Protein AF-A0AAE0T7R9-F1 (afdb_monomer_lite)

Structure (mmCIF, N/CA/C/O backbone):
data_AF-A0AAE0T7R9-F1
#
_entry.id   AF-A0AAE0T7R9-F1
#
loop_
_atom_site.group_PDB
_atom_site.id
_atom_site.type_symbol
_atom_site.label_atom_id
_atom_site.label_alt_id
_atom_site.label_comp_id
_atom_site.label_asym_id
_atom_site.label_entity_id
_atom_site.label_seq_id
_atom_site.pdbx_PDB_ins_code
_atom_site.Cartn_x
_atom_site.Cartn_y
_atom_site.Cartn_z
_atom_site.occupancy
_atom_site.B_iso_or_equiv
_atom_site.auth_seq_id
_atom_site.auth_comp_id
_atom_site.auth_asym_id
_atom_site.auth_atom_id
_atom_site.pdbx_PDB_model_num
ATOM 1 N N . MET A 1 1 ? 38.571 -6.132 -134.401 1.00 56.72 1 MET A N 1
ATOM 2 C CA . MET A 1 1 ? 39.685 -5.401 -133.771 1.00 56.72 1 MET A CA 1
ATOM 3 C C . MET A 1 1 ? 40.936 -5.647 -134.582 1.00 56.72 1 MET A C 1
ATOM 5 O O . MET A 1 1 ? 41.266 -6.803 -134.823 1.00 56.72 1 MET A O 1
ATOM 9 N N . SER A 1 2 ? 41.584 -4.583 -135.037 1.00 72.50 2 SER A N 1
ATOM 10 C CA . SER A 1 2 ? 42.928 -4.639 -135.615 1.00 72.50 2 SER A CA 1
ATOM 11 C C . SER A 1 2 ? 43.981 -4.812 -134.509 1.00 72.50 2 SER A C 1
ATOM 13 O O . SER A 1 2 ? 43.741 -4.445 -133.359 1.00 72.50 2 SER A O 1
ATOM 15 N N . ASP A 1 3 ? 45.167 -5.332 -134.845 1.00 78.06 3 ASP A N 1
ATOM 16 C CA . ASP A 1 3 ? 46.287 -5.489 -133.892 1.00 78.06 3 ASP A CA 1
ATOM 17 C C . ASP A 1 3 ? 46.671 -4.154 -133.214 1.00 78.06 3 ASP A C 1
ATOM 19 O O . ASP A 1 3 ? 47.126 -4.118 -132.073 1.00 78.06 3 ASP A O 1
ATOM 23 N N . LYS A 1 4 ? 46.413 -3.029 -133.895 1.00 79.44 4 LYS A N 1
ATOM 24 C CA . LYS A 1 4 ? 46.629 -1.672 -133.381 1.00 79.44 4 LYS A CA 1
ATOM 25 C C . LYS A 1 4 ? 45.628 -1.291 -132.281 1.00 79.44 4 LYS A C 1
ATOM 27 O O . LYS A 1 4 ? 46.045 -0.814 -131.230 1.00 79.44 4 LYS A O 1
ATOM 32 N N . GLU A 1 5 ? 44.338 -1.555 -132.493 1.00 78.56 5 GLU A N 1
ATOM 33 C CA . GLU A 1 5 ? 43.281 -1.294 -131.499 1.00 78.56 5 GLU A CA 1
ATOM 34 C C . GLU A 1 5 ? 43.476 -2.146 -130.237 1.00 78.56 5 GLU A C 1
ATOM 36 O O . GLU A 1 5 ? 43.246 -1.679 -129.122 1.00 78.56 5 GLU A O 1
ATOM 41 N N . LEU A 1 6 ? 43.964 -3.383 -130.397 1.00 78.38 6 LEU A N 1
ATOM 42 C CA . LEU A 1 6 ? 44.257 -4.273 -129.275 1.00 78.38 6 LEU A CA 1
ATOM 43 C C . LEU A 1 6 ? 45.404 -3.727 -128.403 1.00 78.38 6 LEU A C 1
ATOM 45 O O . LEU A 1 6 ? 45.314 -3.753 -127.177 1.00 78.38 6 LEU A O 1
ATOM 49 N N . ARG A 1 7 ? 46.466 -3.187 -129.021 1.00 79.75 7 ARG A N 1
ATOM 50 C CA . ARG A 1 7 ? 47.600 -2.569 -128.306 1.00 79.75 7 ARG A CA 1
ATOM 51 C C . ARG A 1 7 ? 47.200 -1.299 -127.561 1.00 79.75 7 ARG A C 1
ATOM 53 O O . ARG A 1 7 ? 47.632 -1.111 -126.427 1.00 79.75 7 ARG A O 1
ATOM 60 N N . GLU A 1 8 ? 46.374 -0.450 -128.169 1.00 81.88 8 GLU A N 1
ATOM 61 C CA . GLU A 1 8 ? 45.854 0.765 -127.526 1.00 81.88 8 GLU A CA 1
ATOM 62 C C . GLU A 1 8 ? 44.939 0.422 -126.338 1.00 81.88 8 GLU A C 1
ATOM 64 O O . GLU A 1 8 ? 45.065 1.017 -125.266 1.00 81.88 8 GLU A O 1
ATOM 69 N N . TYR A 1 9 ? 44.095 -0.608 -126.470 1.00 82.25 9 TYR A N 1
ATOM 70 C CA . TYR A 1 9 ? 43.252 -1.091 -125.375 1.00 82.25 9 TYR A CA 1
ATOM 71 C C . TYR A 1 9 ? 44.077 -1.676 -124.217 1.00 82.25 9 TYR A C 1
ATOM 73 O O . TYR A 1 9 ? 43.867 -1.301 -123.063 1.00 82.25 9 TYR A O 1
ATOM 81 N N . VAL A 1 10 ? 45.080 -2.513 -124.507 1.00 82.19 10 VAL A N 1
ATOM 82 C CA . VAL A 1 10 ? 46.007 -3.054 -123.493 1.00 82.19 10 VAL A CA 1
ATOM 83 C C . VAL A 1 10 ? 46.790 -1.937 -122.793 1.00 82.19 10 VAL A C 1
ATOM 85 O O . VAL A 1 10 ? 46.953 -1.981 -121.573 1.00 82.19 10 VAL A O 1
ATOM 88 N N . ALA A 1 11 ? 47.224 -0.907 -123.526 1.00 82.31 11 ALA A N 1
ATOM 89 C CA . ALA A 1 11 ? 47.884 0.260 -122.943 1.00 82.31 11 ALA A CA 1
ATOM 90 C C . ALA A 1 11 ? 46.945 1.048 -122.013 1.00 82.31 11 ALA A C 1
ATOM 92 O O . ALA A 1 11 ? 47.354 1.429 -120.916 1.00 82.31 11 ALA A O 1
ATOM 93 N N . SER A 1 12 ? 45.677 1.233 -122.399 1.00 85.25 12 SER A N 1
ATOM 94 C CA . SER A 1 12 ? 44.671 1.894 -121.554 1.00 85.25 12 SER A CA 1
ATOM 95 C C . SER A 1 12 ? 44.392 1.113 -120.264 1.00 85.25 12 SER A C 1
ATOM 97 O O . SER A 1 12 ? 44.369 1.697 -119.181 1.00 85.25 12 SER A O 1
ATOM 99 N N . ILE A 1 13 ? 44.295 -0.220 -120.349 1.00 85.88 13 ILE A N 1
ATOM 100 C CA . ILE A 1 13 ? 44.145 -1.096 -119.183 1.00 85.88 13 ILE A CA 1
ATOM 101 C C . ILE A 1 13 ? 45.368 -0.976 -118.276 1.00 85.88 13 ILE A C 1
ATOM 103 O O . ILE A 1 13 ? 45.208 -0.851 -117.067 1.00 85.88 13 ILE A O 1
ATOM 107 N N . ALA A 1 14 ? 46.584 -0.971 -118.826 1.00 85.00 14 ALA A N 1
ATOM 108 C CA . ALA A 1 14 ? 47.802 -0.837 -118.031 1.00 85.00 14 ALA A CA 1
ATOM 109 C C . ALA A 1 14 ? 47.855 0.494 -117.255 1.00 85.00 14 ALA A C 1
ATOM 111 O O . ALA A 1 14 ? 48.278 0.511 -116.097 1.00 85.00 14 ALA A O 1
ATOM 112 N N . VAL A 1 15 ? 47.388 1.594 -117.860 1.00 86.88 15 VAL A N 1
ATOM 113 C CA . VAL A 1 15 ? 47.263 2.899 -117.188 1.00 86.88 15 VAL A CA 1
ATOM 114 C C . VAL A 1 15 ? 46.242 2.828 -116.051 1.00 86.88 15 VAL A C 1
ATOM 116 O O . VAL A 1 15 ? 46.581 3.162 -114.917 1.00 86.88 15 VAL A O 1
ATOM 119 N N . VAL A 1 16 ? 45.044 2.297 -116.310 1.00 86.69 16 VAL A N 1
ATOM 120 C CA . VAL A 1 16 ? 43.986 2.149 -115.294 1.00 86.69 16 VAL A CA 1
ATOM 121 C C . VAL A 1 16 ? 44.422 1.223 -114.152 1.00 86.69 16 VAL A C 1
ATOM 123 O O . VAL A 1 16 ? 44.176 1.513 -112.982 1.00 86.69 16 VAL A O 1
ATOM 126 N N . VAL A 1 17 ? 45.123 0.125 -114.445 1.00 86.81 17 VAL A N 1
ATOM 127 C CA . VAL A 1 17 ? 45.677 -0.795 -113.434 1.00 86.81 17 VAL A CA 1
ATOM 128 C C . VAL A 1 17 ? 46.721 -0.089 -112.563 1.00 86.81 17 VAL A C 1
ATOM 130 O O . VAL A 1 17 ? 46.762 -0.290 -111.350 1.00 86.81 17 VAL A O 1
ATOM 133 N N . LYS A 1 18 ? 47.549 0.781 -113.150 1.00 90.12 18 LYS A N 1
ATOM 134 C CA . LYS A 1 18 ? 48.539 1.564 -112.400 1.00 90.12 18 LYS A CA 1
ATOM 135 C C . LYS A 1 18 ? 47.880 2.624 -111.512 1.00 90.12 18 LYS A C 1
ATOM 137 O O . LYS A 1 18 ? 48.275 2.772 -110.358 1.00 90.12 18 LYS A O 1
ATOM 142 N N . GLU A 1 19 ? 46.879 3.335 -112.022 1.00 89.56 19 GLU A N 1
ATOM 143 C CA . GLU A 1 19 ? 46.119 4.333 -111.256 1.00 89.56 19 GLU A CA 1
ATOM 144 C C . GLU A 1 19 ? 45.333 3.691 -110.110 1.00 89.56 19 GLU A C 1
ATOM 146 O O . GLU A 1 19 ? 45.393 4.162 -108.974 1.00 89.56 19 GLU A O 1
ATOM 151 N N . THR A 1 20 ? 44.669 2.563 -110.365 1.00 85.81 20 THR A N 1
ATOM 152 C CA . THR A 1 20 ? 43.960 1.805 -109.323 1.00 85.81 20 THR A CA 1
ATOM 153 C C . THR A 1 20 ? 44.913 1.260 -108.259 1.00 85.81 20 THR A C 1
ATOM 155 O O . THR A 1 20 ? 44.585 1.329 -107.077 1.00 85.81 20 THR A O 1
ATOM 158 N N . ALA A 1 21 ? 46.113 0.794 -108.628 1.00 87.25 21 ALA A N 1
ATOM 159 C CA . ALA A 1 21 ? 47.133 0.376 -107.663 1.00 87.25 21 ALA A CA 1
ATOM 160 C C . ALA A 1 21 ? 47.626 1.537 -106.777 1.00 87.25 21 ALA A C 1
ATOM 162 O O . ALA A 1 21 ? 47.805 1.355 -105.570 1.00 87.25 21 ALA A O 1
ATOM 163 N N . LEU A 1 22 ? 47.808 2.734 -107.349 1.00 88.81 22 LEU A N 1
ATOM 164 C CA . LEU A 1 22 ? 48.175 3.940 -106.597 1.00 88.81 22 LEU A CA 1
ATOM 165 C C . LEU A 1 22 ? 47.067 4.358 -105.619 1.00 88.81 22 LEU A C 1
ATOM 167 O O . LEU A 1 22 ? 47.350 4.580 -104.441 1.00 88.81 22 LEU A O 1
ATOM 171 N N . LEU A 1 23 ? 45.809 4.375 -106.072 1.00 87.44 23 LEU A N 1
ATOM 172 C CA . LEU A 1 23 ? 44.644 4.656 -105.224 1.00 87.44 23 LEU A CA 1
ATOM 173 C C . LEU A 1 23 ? 44.500 3.634 -104.088 1.00 87.44 23 LEU A C 1
ATOM 175 O O . LEU A 1 23 ? 44.199 4.003 -102.951 1.00 87.44 23 LEU A O 1
ATOM 179 N N . LEU A 1 24 ? 44.758 2.351 -104.365 1.00 88.38 24 LEU A N 1
ATOM 180 C CA . LEU A 1 24 ? 44.743 1.298 -103.350 1.00 88.38 24 LEU A CA 1
ATOM 181 C C . LEU A 1 24 ? 45.817 1.549 -102.282 1.00 88.38 24 LEU A C 1
ATOM 183 O O . LEU A 1 24 ? 45.544 1.448 -101.086 1.00 88.38 24 LEU A O 1
ATOM 187 N N . GLN A 1 25 ? 47.025 1.932 -102.702 1.00 89.00 25 GLN A N 1
ATOM 188 C CA . GLN A 1 25 ? 48.135 2.230 -101.798 1.00 89.00 25 GLN A CA 1
ATOM 189 C C . GLN A 1 25 ? 47.859 3.464 -100.924 1.00 89.00 25 GLN A C 1
ATOM 191 O O . GLN A 1 25 ? 48.240 3.497 -99.750 1.00 89.00 25 GLN A O 1
ATOM 196 N N . GLU A 1 26 ? 47.213 4.486 -101.480 1.00 88.81 26 GLU A N 1
ATOM 197 C CA . GLU A 1 26 ? 46.828 5.700 -100.758 1.00 88.81 26 GLU A CA 1
ATOM 198 C C . GLU A 1 26 ? 45.711 5.422 -99.740 1.00 88.81 26 GLU A C 1
ATOM 200 O O . GLU A 1 26 ? 45.871 5.722 -98.554 1.00 88.81 26 GLU A O 1
ATOM 205 N N . SER A 1 27 ? 44.670 4.693 -100.151 1.00 88.31 27 SER A N 1
ATOM 206 C CA . SER A 1 27 ? 43.615 4.173 -99.268 1.00 88.31 27 SER A CA 1
ATOM 207 C C . SER A 1 27 ? 44.181 3.332 -98.114 1.00 88.31 27 SER A C 1
ATOM 209 O O . SER A 1 27 ? 43.789 3.492 -96.955 1.00 88.31 27 SER A O 1
ATOM 211 N N . GLU A 1 28 ? 45.170 2.472 -98.374 1.00 89.94 28 GLU A N 1
ATOM 212 C CA . GLU A 1 28 ? 45.831 1.701 -97.318 1.00 89.94 28 GLU A CA 1
ATOM 213 C C . GLU A 1 28 ? 46.602 2.576 -96.324 1.00 89.94 28 GLU A C 1
ATOM 215 O O . GLU A 1 28 ? 46.605 2.285 -95.119 1.00 89.94 28 GLU A O 1
ATOM 220 N N . LYS A 1 29 ? 47.271 3.633 -96.803 1.00 89.81 29 LYS A N 1
ATOM 221 C CA . LYS A 1 29 ? 47.970 4.597 -95.942 1.00 89.81 29 LYS A CA 1
ATOM 222 C C . LYS A 1 29 ? 46.979 5.336 -95.052 1.00 89.81 29 LYS A C 1
ATOM 224 O O . LYS A 1 29 ? 47.237 5.456 -93.852 1.00 89.81 29 LYS A O 1
ATOM 229 N N . ASP A 1 30 ? 45.847 5.766 -95.592 1.00 89.56 30 ASP A N 1
ATOM 230 C CA . ASP A 1 30 ? 44.831 6.479 -94.822 1.00 89.56 30 ASP A CA 1
ATOM 231 C C . ASP A 1 30 ? 44.123 5.564 -93.825 1.00 89.56 30 ASP A C 1
ATOM 233 O O . ASP A 1 30 ? 44.035 5.906 -92.644 1.00 89.56 30 ASP A O 1
ATOM 237 N N . ARG A 1 31 ? 43.803 4.325 -94.213 1.00 88.56 31 ARG A N 1
ATOM 238 C CA . ARG A 1 31 ? 43.287 3.309 -93.284 1.00 88.56 31 ARG A CA 1
ATOM 239 C C . ARG A 1 31 ? 44.278 3.001 -92.157 1.00 88.56 31 ARG A C 1
ATOM 241 O O . ARG A 1 31 ? 43.876 2.766 -91.017 1.00 88.56 31 ARG A O 1
ATOM 248 N N . LYS A 1 32 ? 45.590 3.003 -92.434 1.00 88.38 32 LYS A N 1
ATOM 249 C CA . LYS A 1 32 ? 46.635 2.855 -91.400 1.00 88.38 32 LYS A CA 1
ATOM 250 C C . LYS A 1 32 ? 46.686 4.065 -90.461 1.00 88.38 32 LYS A C 1
ATOM 252 O O . LYS A 1 32 ? 46.830 3.865 -89.254 1.00 88.38 32 LYS A O 1
ATOM 257 N N . LYS A 1 33 ? 46.567 5.295 -90.973 1.00 89.19 33 LYS A N 1
ATOM 258 C CA . LYS A 1 33 ? 46.503 6.513 -90.142 1.00 89.19 33 LYS A CA 1
ATOM 259 C C . LYS A 1 33 ? 45.256 6.517 -89.257 1.00 89.19 33 LYS A C 1
ATOM 261 O O . LYS A 1 33 ? 45.367 6.779 -88.062 1.00 89.19 33 LYS A O 1
ATOM 266 N N . GLU A 1 34 ? 44.102 6.162 -89.811 1.00 90.00 34 GLU A N 1
ATOM 267 C CA . GLU A 1 34 ? 42.832 6.096 -89.088 1.00 90.00 34 GLU A CA 1
ATOM 268 C C . GLU A 1 34 ? 42.863 5.035 -87.981 1.00 90.00 34 GLU A C 1
ATOM 270 O O . GLU A 1 34 ? 42.501 5.317 -86.840 1.00 90.00 34 GLU A O 1
ATOM 275 N N . ARG A 1 35 ? 43.417 3.844 -88.257 1.00 89.06 35 ARG A N 1
ATOM 276 C CA . ARG A 1 35 ? 43.646 2.814 -87.227 1.00 89.06 35 ARG A CA 1
ATOM 277 C C . ARG A 1 35 ? 44.515 3.324 -86.079 1.00 89.06 35 ARG A C 1
ATOM 279 O O . ARG A 1 35 ? 44.157 3.115 -84.924 1.00 89.06 35 ARG A O 1
ATOM 286 N N . LYS A 1 36 ? 45.619 4.018 -86.382 1.00 90.75 36 LYS A N 1
ATOM 287 C CA . LYS A 1 36 ? 46.498 4.606 -85.356 1.00 90.75 36 LYS A CA 1
ATOM 288 C C . LYS A 1 36 ? 45.780 5.677 -84.531 1.00 90.75 36 LYS A C 1
ATOM 290 O O . LYS A 1 36 ? 45.949 5.711 -83.315 1.00 90.75 36 LYS A O 1
ATOM 295 N N . LYS A 1 37 ? 44.966 6.522 -85.171 1.00 90.19 37 LYS A N 1
ATOM 296 C CA . LYS A 1 37 ? 44.155 7.543 -84.494 1.00 90.19 37 LYS A CA 1
ATOM 297 C C . LYS A 1 37 ? 43.135 6.901 -83.548 1.00 90.19 37 LYS A C 1
ATOM 299 O O . LYS A 1 37 ? 43.098 7.256 -82.374 1.00 90.19 37 LYS A O 1
ATOM 304 N N . ASN A 1 38 ? 42.397 5.900 -84.025 1.00 90.06 38 ASN A N 1
ATOM 305 C CA . ASN A 1 38 ? 41.400 5.178 -83.232 1.00 90.06 38 ASN A CA 1
ATOM 306 C C . ASN A 1 38 ? 42.039 4.407 -82.065 1.00 90.06 38 ASN A C 1
ATOM 308 O O . ASN A 1 38 ? 41.475 4.343 -80.975 1.00 90.06 38 ASN A O 1
ATOM 312 N N . GLU A 1 39 ? 43.226 3.829 -82.261 1.00 90.38 39 GLU A N 1
ATOM 313 C CA . GLU A 1 39 ? 43.968 3.160 -81.189 1.00 90.38 39 GLU A CA 1
ATOM 314 C C . GLU A 1 39 ? 44.455 4.155 -80.124 1.00 90.38 39 GLU A C 1
ATOM 316 O O . GLU A 1 39 ? 44.328 3.890 -78.928 1.00 90.38 39 GLU A O 1
ATOM 321 N N . ALA A 1 40 ? 44.965 5.319 -80.540 1.00 89.31 40 ALA A N 1
ATOM 322 C CA . ALA A 1 40 ? 45.368 6.381 -79.622 1.00 89.31 40 ALA A CA 1
ATOM 323 C C . ALA A 1 40 ? 44.175 6.917 -78.812 1.00 89.31 40 ALA A C 1
ATOM 325 O O . ALA A 1 40 ? 44.285 7.102 -77.599 1.00 89.31 40 ALA A O 1
ATOM 326 N N . GLU A 1 41 ? 43.020 7.103 -79.453 1.00 92.06 41 GLU A N 1
ATOM 327 C CA . GLU A 1 41 ? 41.786 7.535 -78.795 1.00 92.06 41 GLU A CA 1
ATOM 328 C C . GLU A 1 41 ? 41.271 6.491 -77.796 1.00 92.06 41 GLU A C 1
ATOM 330 O O . GLU A 1 41 ? 40.942 6.831 -76.659 1.00 92.06 41 GLU A O 1
ATOM 335 N N . ARG A 1 42 ? 41.303 5.200 -78.152 1.00 90.00 42 ARG A N 1
ATOM 336 C CA . ARG A 1 42 ? 40.976 4.107 -77.220 1.00 90.00 42 ARG A CA 1
ATOM 337 C C . ARG A 1 42 ? 41.887 4.102 -75.996 1.00 90.00 42 ARG A C 1
ATOM 339 O O . ARG A 1 42 ? 41.381 4.018 -74.880 1.00 90.00 42 ARG A O 1
ATOM 346 N N . LYS A 1 43 ? 43.205 4.240 -76.187 1.00 92.19 43 LYS A N 1
ATOM 347 C CA . LYS A 1 43 ? 44.175 4.297 -75.078 1.00 92.19 43 LYS A CA 1
ATOM 348 C C . LYS A 1 43 ? 43.934 5.505 -74.175 1.00 92.19 43 LYS A C 1
ATOM 350 O O . LYS A 1 43 ? 43.996 5.371 -72.954 1.00 92.19 43 LYS A O 1
ATOM 355 N N . LYS A 1 44 ? 43.612 6.665 -74.755 1.00 91.25 44 LYS A N 1
ATOM 356 C CA . LYS A 1 44 ? 43.264 7.875 -74.000 1.00 91.25 44 LYS A CA 1
ATOM 357 C C . LYS A 1 44 ? 41.994 7.668 -73.166 1.00 91.25 44 LYS A C 1
ATOM 359 O O . LYS A 1 44 ? 42.016 7.923 -71.964 1.00 91.25 44 LYS A O 1
ATOM 364 N N . ASN A 1 45 ? 40.938 7.127 -73.771 1.00 91.00 45 ASN A N 1
ATOM 365 C CA . ASN A 1 45 ? 39.668 6.856 -73.093 1.00 91.00 45 ASN A CA 1
ATOM 366 C C . ASN A 1 45 ? 39.819 5.803 -71.982 1.00 91.00 45 ASN A C 1
ATOM 368 O O . ASN A 1 45 ? 39.206 5.917 -70.922 1.00 91.00 45 ASN A O 1
ATOM 372 N N . GLU A 1 46 ? 40.646 4.776 -72.191 1.00 91.56 46 GLU A N 1
ATOM 373 C CA . GLU A 1 46 ? 40.934 3.766 -71.170 1.00 91.56 46 GLU A CA 1
ATOM 374 C C . GLU A 1 46 ? 41.724 4.355 -69.991 1.00 91.56 46 GLU A C 1
ATOM 376 O O . GLU A 1 46 ? 41.401 4.082 -68.833 1.00 91.56 46 GLU A O 1
ATOM 381 N N . ALA A 1 47 ? 42.723 5.200 -70.265 1.00 89.88 47 ALA A N 1
ATOM 382 C CA . ALA A 1 47 ? 43.483 5.895 -69.229 1.00 89.88 47 ALA A CA 1
ATOM 383 C C . ALA A 1 47 ? 42.590 6.834 -68.400 1.00 89.88 47 ALA A C 1
ATOM 385 O O . ALA A 1 47 ? 42.686 6.852 -67.171 1.00 89.88 47 ALA A O 1
ATOM 386 N N . GLU A 1 48 ? 41.681 7.563 -69.050 1.00 92.81 48 GLU A N 1
ATOM 387 C CA . GLU A 1 48 ? 40.714 8.436 -68.381 1.00 92.81 48 GLU A CA 1
ATOM 388 C C . GLU A 1 48 ? 39.733 7.643 -67.508 1.00 92.81 48 GLU A C 1
ATOM 390 O O . GLU A 1 48 ? 39.519 7.990 -66.347 1.00 92.81 48 GLU A O 1
ATOM 395 N N . ARG A 1 49 ? 39.217 6.509 -68.002 1.00 90.75 49 ARG A N 1
ATOM 396 C CA . ARG A 1 49 ? 38.376 5.601 -67.202 1.00 90.75 49 ARG A CA 1
ATOM 397 C C . ARG A 1 49 ? 39.101 5.089 -65.961 1.00 90.75 49 ARG A C 1
ATOM 399 O O . ARG A 1 49 ? 38.531 5.139 -64.874 1.00 90.75 49 ARG A O 1
ATOM 406 N N . LYS A 1 50 ? 40.355 4.645 -66.099 1.00 92.62 50 LYS A N 1
ATOM 407 C CA . LYS A 1 50 ? 41.168 4.171 -64.963 1.00 92.62 50 LYS A CA 1
ATOM 408 C C . LYS A 1 50 ? 41.422 5.280 -63.945 1.00 92.62 50 LYS A C 1
ATOM 410 O O . LYS A 1 50 ? 41.338 5.032 -62.742 1.00 92.62 50 LYS A O 1
ATOM 415 N N . LYS A 1 51 ? 41.685 6.506 -64.409 1.00 91.56 51 LYS A N 1
ATOM 416 C CA . LYS A 1 51 ? 41.850 7.677 -63.540 1.00 91.56 51 LYS A CA 1
ATOM 417 C C . LYS A 1 51 ? 40.564 7.977 -62.764 1.00 91.56 51 LYS A C 1
ATOM 419 O O . LYS A 1 51 ? 40.613 8.079 -61.540 1.00 91.56 51 LYS A O 1
ATOM 424 N N . ASN A 1 52 ? 39.425 8.023 -63.452 1.00 90.75 52 ASN A N 1
ATOM 425 C CA . ASN A 1 52 ? 38.121 8.289 -62.841 1.00 90.75 52 ASN A CA 1
ATOM 426 C C . ASN A 1 52 ? 37.724 7.192 -61.840 1.00 90.75 52 ASN A C 1
ATOM 428 O O . ASN A 1 52 ? 37.191 7.483 -60.769 1.00 90.75 52 ASN A O 1
ATOM 432 N N . GLU A 1 53 ? 38.012 5.924 -62.142 1.00 91.94 53 GLU A N 1
ATOM 433 C CA . GLU A 1 53 ? 37.751 4.814 -61.223 1.00 91.94 53 GLU A CA 1
ATOM 434 C C . GLU A 1 53 ? 38.626 4.896 -59.962 1.00 91.94 53 GLU A C 1
ATOM 436 O O . GLU A 1 53 ? 38.127 4.705 -58.849 1.00 91.94 53 GLU A O 1
ATOM 441 N N . ALA A 1 54 ? 39.914 5.215 -60.115 1.00 90.50 54 ALA A N 1
ATOM 442 C CA . ALA A 1 54 ? 40.829 5.396 -58.991 1.00 90.50 54 ALA A CA 1
ATOM 443 C C . ALA A 1 54 ? 40.411 6.575 -58.099 1.00 90.50 54 ALA A C 1
ATOM 445 O O . ALA A 1 54 ? 40.431 6.462 -56.872 1.00 90.50 54 ALA A O 1
ATOM 446 N N . GLU A 1 55 ? 39.985 7.687 -58.699 1.00 92.69 55 GLU A N 1
ATOM 447 C CA . GLU A 1 55 ? 39.478 8.852 -57.973 1.00 92.69 55 GLU A CA 1
ATOM 448 C C . GLU A 1 55 ? 38.181 8.528 -57.220 1.00 92.69 55 GLU A C 1
ATOM 450 O O . GLU A 1 55 ? 38.060 8.839 -56.033 1.00 92.69 55 GLU A O 1
ATOM 455 N N . ARG A 1 56 ? 37.255 7.792 -57.851 1.00 91.12 56 ARG A N 1
ATOM 456 C CA . ARG A 1 56 ? 36.026 7.323 -57.197 1.00 91.12 56 ARG A CA 1
ATOM 457 C C . ARG A 1 56 ? 36.323 6.414 -56.006 1.00 91.12 56 ARG A C 1
ATOM 459 O O . ARG A 1 56 ? 35.704 6.570 -54.957 1.00 91.12 56 ARG A O 1
ATOM 466 N N . LYS A 1 57 ? 37.280 5.488 -56.133 1.00 91.44 57 LYS A N 1
ATOM 467 C CA . LYS A 1 57 ? 37.696 4.609 -55.025 1.00 91.44 57 LYS A CA 1
ATOM 468 C C . LYS A 1 57 ? 38.266 5.413 -53.855 1.00 91.44 57 LYS A C 1
ATOM 470 O O . LYS A 1 57 ? 37.833 5.201 -52.726 1.00 91.44 57 LYS A O 1
ATOM 475 N N . LYS A 1 58 ? 39.154 6.377 -54.125 1.00 91.00 58 LYS A N 1
ATOM 476 C CA . LYS A 1 58 ? 39.717 7.264 -53.092 1.00 91.00 58 LYS A CA 1
ATOM 477 C C . LYS A 1 58 ? 38.641 8.092 -52.390 1.00 91.00 58 LYS A C 1
ATOM 479 O O . LYS A 1 58 ? 38.648 8.177 -51.165 1.00 91.00 58 LYS A O 1
ATOM 484 N N . ARG A 1 59 ? 37.696 8.660 -53.147 1.00 91.00 59 ARG A N 1
ATOM 485 C CA . ARG A 1 59 ? 36.570 9.423 -52.591 1.00 91.00 59 ARG A CA 1
ATOM 486 C C . ARG A 1 59 ? 35.699 8.556 -51.682 1.00 91.00 59 ARG A C 1
ATOM 488 O O . ARG A 1 59 ? 35.424 8.957 -50.556 1.00 91.00 59 ARG A O 1
A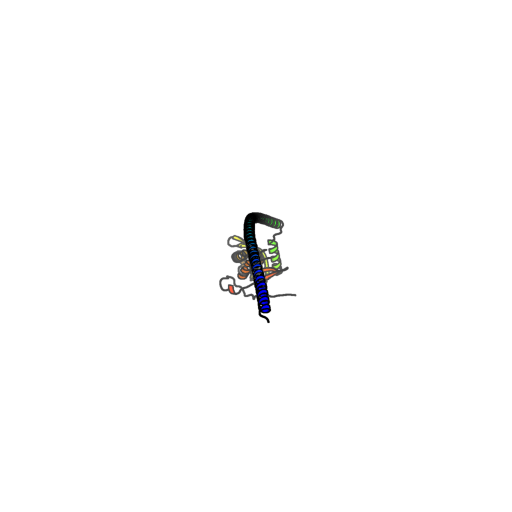TOM 495 N N . ASN A 1 60 ? 35.332 7.360 -52.139 1.00 91.69 60 ASN A N 1
ATOM 496 C CA . ASN A 1 60 ? 34.517 6.431 -51.356 1.00 91.69 60 ASN A CA 1
ATOM 497 C C . ASN A 1 60 ? 35.231 5.989 -50.069 1.00 91.69 60 ASN A C 1
ATOM 499 O O . ASN A 1 60 ? 34.599 5.854 -49.026 1.00 91.69 60 ASN A O 1
ATOM 503 N N . GLU A 1 61 ? 36.543 5.757 -50.118 1.00 91.81 61 GLU A N 1
ATOM 504 C CA . GLU A 1 61 ? 37.317 5.386 -48.932 1.00 91.81 61 GLU A CA 1
ATOM 505 C C . GLU A 1 61 ? 37.418 6.541 -47.924 1.00 91.81 61 GLU A C 1
ATOM 507 O O . GLU A 1 61 ? 37.237 6.329 -46.724 1.00 91.81 61 GLU A O 1
ATOM 512 N N . ALA A 1 62 ? 37.644 7.767 -48.404 1.00 90.31 62 ALA A N 1
ATOM 513 C CA . ALA A 1 62 ? 37.653 8.961 -47.563 1.00 90.31 62 ALA A CA 1
ATOM 514 C C . ALA A 1 62 ? 36.290 9.193 -46.889 1.00 90.31 62 ALA A C 1
ATOM 516 O O . ALA A 1 62 ? 36.232 9.490 -45.696 1.00 90.31 62 ALA A O 1
ATOM 517 N N . GLU A 1 63 ? 35.193 8.996 -47.623 1.00 92.56 63 GLU A N 1
ATOM 518 C CA . GLU A 1 63 ? 33.832 9.111 -47.093 1.00 92.56 63 GLU A CA 1
ATOM 519 C C . GLU A 1 63 ? 33.532 8.034 -46.040 1.00 92.56 63 GLU A C 1
ATOM 521 O O . GLU A 1 63 ? 32.990 8.343 -44.981 1.00 92.56 63 GLU A O 1
ATOM 526 N N . ARG A 1 64 ? 33.968 6.785 -46.261 1.00 90.75 64 ARG A N 1
ATOM 527 C CA . ARG A 1 64 ? 33.842 5.713 -45.257 1.00 90.75 64 ARG A CA 1
ATOM 528 C C . ARG A 1 64 ? 34.598 6.042 -43.973 1.00 90.75 64 ARG A C 1
ATOM 530 O O . ARG A 1 64 ? 34.017 5.920 -42.900 1.00 90.75 64 ARG A O 1
ATOM 537 N N . LYS A 1 65 ? 35.846 6.509 -44.081 1.00 93.12 65 LYS A N 1
ATOM 538 C CA . LYS A 1 65 ? 36.663 6.919 -42.926 1.00 93.12 65 LYS A CA 1
ATOM 539 C C . LYS A 1 65 ? 36.025 8.077 -42.159 1.00 93.12 65 LYS A C 1
ATOM 541 O O . LYS A 1 65 ? 36.002 8.058 -40.931 1.00 93.12 65 LYS A O 1
ATOM 546 N N . LYS A 1 66 ? 35.461 9.058 -42.870 1.00 92.31 66 LYS A N 1
ATOM 547 C CA . LYS A 1 66 ? 34.731 10.172 -42.253 1.00 92.31 66 LYS A CA 1
ATOM 548 C C . LYS A 1 66 ? 33.495 9.680 -41.495 1.00 92.31 66 LYS A C 1
ATOM 550 O O . LYS A 1 66 ? 33.324 10.021 -40.329 1.00 92.31 66 LYS A O 1
ATOM 555 N N . ASN A 1 67 ? 32.685 8.829 -42.122 1.00 91.62 67 ASN A N 1
ATOM 556 C CA . ASN A 1 67 ? 31.481 8.273 -41.504 1.00 91.62 67 ASN A CA 1
ATOM 557 C C . ASN A 1 67 ? 31.810 7.409 -40.277 1.00 91.62 67 ASN A C 1
ATOM 559 O O . ASN A 1 67 ? 31.087 7.439 -39.285 1.00 91.62 67 ASN A O 1
ATOM 563 N N . GLU A 1 68 ? 32.897 6.642 -40.321 1.00 92.25 68 GLU A N 1
ATOM 564 C CA . GLU A 1 68 ? 33.358 5.836 -39.188 1.00 92.25 68 GLU A CA 1
ATOM 565 C C . GLU A 1 68 ? 33.820 6.711 -38.015 1.00 92.25 68 GLU A C 1
ATOM 567 O O . GLU A 1 68 ? 33.408 6.478 -36.877 1.00 92.25 68 GLU A O 1
ATOM 572 N N . ALA A 1 69 ? 34.589 7.769 -38.290 1.00 90.75 69 ALA A N 1
ATOM 573 C CA . ALA A 1 69 ? 35.004 8.735 -37.276 1.00 90.75 69 ALA A CA 1
ATOM 574 C C . ALA A 1 69 ? 33.804 9.459 -36.637 1.00 90.75 69 ALA A C 1
ATOM 576 O O . ALA A 1 69 ? 33.742 9.591 -35.414 1.00 90.75 69 ALA A O 1
ATOM 577 N N . GLU A 1 70 ? 32.817 9.874 -37.438 1.00 92.62 70 GLU A N 1
ATOM 578 C CA . GLU A 1 70 ? 31.584 10.493 -36.935 1.00 92.62 70 GLU A CA 1
ATOM 579 C C . GLU A 1 70 ? 30.755 9.527 -36.078 1.00 92.62 70 GLU A C 1
ATOM 581 O O . GLU A 1 70 ? 30.223 9.927 -35.040 1.00 92.62 70 GLU A O 1
ATOM 586 N N . ARG A 1 71 ? 30.662 8.248 -36.468 1.00 91.56 71 ARG A N 1
ATOM 587 C CA . ARG A 1 71 ? 29.982 7.221 -35.660 1.00 91.56 71 ARG A CA 1
ATOM 588 C C . ARG A 1 71 ? 30.691 6.990 -34.335 1.00 91.56 71 ARG A C 1
ATOM 590 O O . ARG A 1 71 ? 30.018 6.898 -33.314 1.00 91.56 71 ARG A O 1
ATOM 597 N N . LYS A 1 72 ? 32.024 6.934 -34.339 1.00 93.50 72 LYS A N 1
ATOM 598 C CA . LYS A 1 72 ? 32.806 6.754 -33.114 1.00 93.50 72 LYS A CA 1
ATOM 599 C C . LYS A 1 72 ? 32.592 7.916 -32.145 1.00 93.50 72 LYS A C 1
ATOM 601 O O . LYS A 1 72 ? 32.242 7.677 -30.996 1.00 93.50 72 LYS A O 1
ATOM 606 N N . LYS A 1 73 ? 32.681 9.155 -32.637 1.00 93.12 73 LYS A N 1
ATOM 607 C CA . LYS A 1 73 ? 32.428 10.351 -31.826 1.00 93.12 73 LYS A CA 1
ATOM 608 C C . LYS A 1 73 ? 31.006 10.369 -31.258 1.00 93.12 73 LYS A C 1
ATOM 610 O O . LYS A 1 73 ? 30.815 10.638 -30.079 1.00 93.12 73 LYS A O 1
ATOM 615 N N . ARG A 1 74 ? 30.004 10.030 -32.076 1.00 91.94 74 ARG A N 1
ATOM 616 C CA . ARG A 1 74 ? 28.605 9.951 -31.627 1.00 91.94 74 ARG A CA 1
ATOM 617 C C . ARG A 1 74 ? 28.407 8.898 -30.536 1.00 91.94 74 ARG A C 1
ATOM 619 O O . ARG A 1 74 ? 27.645 9.143 -29.609 1.00 91.94 74 ARG A O 1
ATOM 626 N N . ASN A 1 75 ? 29.069 7.749 -30.652 1.00 91.62 75 ASN A N 1
ATOM 627 C CA . ASN A 1 75 ? 29.016 6.710 -29.627 1.00 91.62 75 ASN A CA 1
ATOM 628 C C . ASN A 1 75 ? 29.679 7.179 -28.326 1.00 91.62 75 ASN A C 1
ATOM 630 O O . ASN A 1 75 ? 29.090 7.007 -27.269 1.00 91.62 75 ASN A O 1
ATOM 634 N N . GLU A 1 76 ? 30.845 7.823 -28.394 1.00 92.88 76 GLU A N 1
ATOM 635 C CA . GLU A 1 76 ? 31.512 8.394 -27.213 1.00 92.88 76 GLU A CA 1
ATOM 636 C C . GLU A 1 76 ? 30.628 9.449 -26.515 1.00 92.88 76 GLU A C 1
ATOM 638 O O . GLU A 1 76 ? 30.445 9.400 -25.301 1.00 92.88 76 GLU A O 1
ATOM 643 N N . GLU A 1 77 ? 29.989 10.343 -27.279 1.00 93.31 77 GLU A N 1
ATOM 644 C CA . GLU A 1 77 ? 29.025 11.327 -26.754 1.00 93.31 77 GLU A CA 1
ATOM 645 C C . GLU A 1 77 ? 27.751 10.686 -26.173 1.00 93.31 77 GLU A C 1
ATOM 647 O O . GLU A 1 77 ? 27.066 11.290 -25.341 1.00 93.31 77 GLU A O 1
ATOM 652 N N . PHE A 1 78 ? 27.367 9.505 -26.659 1.00 93.25 78 PHE A N 1
ATOM 653 C CA . PHE A 1 78 ? 26.220 8.759 -26.148 1.00 93.25 78 PHE A CA 1
ATOM 654 C C . PHE A 1 78 ? 26.561 8.073 -24.822 1.00 93.25 78 PHE A C 1
ATOM 656 O O . PHE A 1 78 ? 25.820 8.236 -23.858 1.00 93.25 78 PHE A O 1
ATOM 663 N N . GLU A 1 79 ? 27.709 7.398 -24.747 1.00 92.69 79 GLU A N 1
ATOM 664 C CA . GLU A 1 79 ? 28.226 6.778 -23.520 1.00 92.69 79 GLU A CA 1
ATOM 665 C C . GLU A 1 79 ? 28.427 7.813 -22.404 1.00 92.69 79 GLU A C 1
ATOM 667 O O . GLU A 1 79 ? 28.050 7.584 -21.255 1.00 92.69 79 GLU A O 1
ATOM 672 N N . GLU A 1 80 ? 28.957 8.999 -22.729 1.00 93.69 80 GLU A N 1
ATOM 673 C CA . GLU A 1 80 ? 29.123 10.065 -21.736 1.00 93.69 80 GLU A CA 1
ATOM 674 C C . GLU A 1 80 ? 27.773 10.577 -21.206 1.00 93.69 80 GLU A C 1
ATOM 676 O O . GLU A 1 80 ? 27.627 10.803 -20.002 1.00 93.69 80 GLU A O 1
ATOM 681 N N . ARG A 1 81 ? 26.776 10.742 -22.088 1.00 94.06 81 ARG A N 1
ATOM 682 C CA . ARG A 1 81 ? 25.410 11.114 -21.686 1.00 94.06 81 ARG A CA 1
ATOM 683 C C . ARG A 1 81 ? 24.777 10.049 -20.806 1.00 94.06 81 ARG A C 1
ATOM 685 O O . ARG A 1 81 ? 24.243 10.391 -19.758 1.00 94.06 81 ARG A O 1
ATOM 692 N N . PHE A 1 82 ? 24.900 8.784 -21.194 1.00 91.62 82 PHE A N 1
ATOM 693 C CA . PHE A 1 82 ? 24.363 7.665 -20.433 1.00 91.62 82 PHE A CA 1
ATOM 694 C C . PHE A 1 82 ? 24.973 7.598 -19.028 1.00 91.62 82 PHE A C 1
ATOM 696 O O . PHE A 1 82 ? 24.247 7.493 -18.041 1.00 91.62 82 PHE A O 1
ATOM 703 N N . ARG A 1 83 ? 26.297 7.771 -18.912 1.00 92.88 83 ARG A N 1
ATOM 704 C CA . ARG A 1 83 ? 26.980 7.815 -17.612 1.00 92.88 83 ARG A CA 1
ATOM 705 C C . ARG A 1 83 ? 26.489 8.972 -16.736 1.00 92.88 83 ARG A C 1
ATOM 707 O O . ARG A 1 83 ? 26.264 8.776 -15.546 1.00 92.88 83 ARG A O 1
ATOM 714 N N . LYS A 1 84 ? 26.297 10.167 -17.310 1.00 93.94 84 LYS A N 1
ATOM 715 C CA . LYS A 1 84 ? 25.751 11.325 -16.576 1.00 93.94 84 LYS A CA 1
ATOM 716 C C . LYS A 1 84 ? 24.319 11.075 -16.105 1.00 93.94 84 LYS A C 1
ATOM 718 O O . LYS A 1 84 ? 24.015 11.341 -14.947 1.00 93.94 84 LYS A O 1
ATOM 723 N N . GLU A 1 85 ? 23.460 10.536 -16.967 1.00 91.25 85 GLU A N 1
ATOM 724 C CA . GLU A 1 85 ? 22.077 10.201 -16.609 1.00 91.25 85 GLU A CA 1
ATOM 725 C C . GLU A 1 85 ? 22.010 9.147 -15.499 1.00 91.25 85 GLU A C 1
ATOM 727 O O . GLU A 1 85 ? 21.171 9.248 -14.604 1.00 91.25 85 GLU A O 1
ATOM 732 N N . GLU A 1 86 ? 22.899 8.154 -15.521 1.00 93.31 86 GLU A N 1
ATOM 733 C CA . GLU A 1 86 ? 22.979 7.131 -14.482 1.00 93.31 86 GLU A CA 1
ATOM 734 C C . GLU A 1 86 ? 23.454 7.697 -13.136 1.00 93.31 86 GLU A C 1
ATOM 736 O O . GLU A 1 86 ? 22.855 7.397 -12.100 1.00 93.31 86 GLU A O 1
ATOM 741 N N . GLU A 1 87 ? 24.464 8.572 -13.135 1.00 93.50 87 GLU A N 1
ATOM 742 C CA . GLU A 1 87 ? 24.894 9.289 -11.929 1.00 93.50 87 GLU A CA 1
ATOM 743 C C . GLU A 1 87 ? 23.785 10.197 -11.371 1.00 93.50 87 GLU A C 1
ATOM 745 O O . GLU A 1 87 ? 23.553 10.225 -10.161 1.00 93.50 87 GLU A O 1
ATOM 750 N N . GLU A 1 88 ? 23.064 10.921 -12.231 1.00 92.75 88 GLU A N 1
ATOM 751 C CA . GLU A 1 88 ? 21.925 11.750 -11.823 1.00 92.75 88 GLU A CA 1
ATOM 752 C C . GLU A 1 88 ? 20.742 10.924 -11.320 1.00 92.75 88 GLU A C 1
ATOM 754 O O . GLU A 1 88 ? 20.038 11.351 -10.402 1.00 92.75 88 GLU A O 1
ATOM 759 N N . ARG A 1 89 ? 20.495 9.748 -11.909 1.00 92.00 89 ARG A N 1
ATOM 760 C CA . ARG A 1 89 ? 19.486 8.802 -11.423 1.00 92.00 89 ARG A CA 1
ATOM 761 C C . ARG A 1 89 ? 19.855 8.327 -10.024 1.00 92.00 89 ARG A C 1
ATOM 763 O O . ARG A 1 89 ? 19.033 8.441 -9.126 1.00 92.00 89 ARG A O 1
ATOM 770 N N . LYS A 1 90 ? 21.107 7.913 -9.815 1.00 92.56 90 LYS A N 1
ATOM 771 C CA . LYS A 1 90 ? 21.587 7.459 -8.507 1.00 92.56 90 LYS A CA 1
ATOM 772 C C . LYS A 1 90 ? 21.450 8.543 -7.433 1.00 92.56 90 LYS A C 1
ATOM 774 O O . LYS A 1 90 ? 20.912 8.271 -6.367 1.00 92.56 90 LYS A O 1
ATOM 779 N N . LYS A 1 91 ? 21.834 9.788 -7.742 1.00 93.88 91 LYS A N 1
ATOM 780 C CA . LYS A 1 91 ? 21.647 10.935 -6.832 1.00 93.88 91 LYS A CA 1
ATOM 781 C C . LYS A 1 91 ? 20.174 11.209 -6.521 1.00 93.88 91 LYS A C 1
ATOM 783 O O . LYS A 1 91 ? 19.841 11.549 -5.390 1.00 93.88 91 LYS A O 1
ATOM 788 N N . ARG A 1 92 ? 19.286 11.088 -7.516 1.00 91.19 92 ARG A N 1
ATOM 789 C CA . ARG A 1 92 ? 17.836 11.240 -7.312 1.00 91.19 92 ARG A CA 1
ATOM 790 C C . ARG A 1 92 ? 17.265 10.131 -6.435 1.00 91.19 92 ARG A C 1
ATOM 792 O O . ARG A 1 92 ? 16.440 10.436 -5.582 1.00 91.19 92 ARG A O 1
ATOM 799 N N . ASP A 1 93 ? 17.704 8.894 -6.631 1.00 89.31 93 ASP A N 1
ATOM 800 C CA . ASP A 1 93 ? 17.256 7.744 -5.844 1.00 89.31 93 ASP A CA 1
ATOM 801 C C . ASP A 1 93 ? 17.717 7.863 -4.381 1.00 89.31 93 ASP A C 1
ATOM 803 O O . ASP A 1 93 ? 16.915 7.671 -3.468 1.00 89.31 93 ASP A O 1
ATOM 807 N N . GLU A 1 94 ? 18.970 8.270 -4.150 1.00 92.69 94 GLU A N 1
ATOM 808 C CA . GLU A 1 94 ? 19.509 8.555 -2.810 1.00 92.69 94 GLU A CA 1
ATOM 809 C C . GLU A 1 94 ? 18.718 9.680 -2.117 1.00 92.69 94 GLU A C 1
ATOM 811 O O . GLU A 1 94 ? 18.203 9.487 -1.016 1.00 92.69 94 GLU A O 1
ATOM 816 N N . ALA A 1 95 ? 18.506 10.814 -2.795 1.00 92.88 95 ALA A N 1
ATOM 817 C CA . ALA A 1 95 ? 17.730 11.931 -2.249 1.00 92.88 95 ALA A CA 1
ATOM 818 C C . ALA A 1 95 ? 16.255 11.570 -1.985 1.00 92.88 95 ALA A C 1
ATOM 820 O O . ALA A 1 95 ? 15.634 12.077 -1.047 1.00 92.88 95 ALA A O 1
ATOM 821 N N . LEU A 1 96 ? 15.665 10.704 -2.816 1.00 91.06 96 LEU A N 1
ATOM 822 C CA . LEU A 1 96 ? 14.310 10.205 -2.602 1.00 91.06 96 LEU A CA 1
ATOM 823 C C . LEU A 1 96 ? 14.246 9.311 -1.360 1.00 91.06 96 LEU A C 1
ATOM 825 O O . LEU A 1 96 ? 13.306 9.449 -0.578 1.00 91.06 96 LEU A O 1
ATOM 829 N N . SER A 1 97 ? 15.239 8.441 -1.166 1.00 90.69 97 SER A N 1
ATOM 830 C CA . SER A 1 97 ? 15.339 7.577 0.013 1.00 90.69 97 SER A CA 1
ATOM 831 C C . SER A 1 97 ? 15.432 8.395 1.301 1.00 90.69 97 SER A C 1
ATOM 833 O O . SER A 1 97 ? 14.628 8.184 2.206 1.00 90.69 97 SER A O 1
ATOM 835 N N . GLU A 1 98 ? 16.327 9.386 1.355 1.00 93.06 98 GLU A N 1
ATOM 836 C CA . GLU A 1 98 ? 16.459 10.286 2.513 1.00 93.06 98 GLU A CA 1
ATOM 837 C C . GLU A 1 98 ? 15.144 11.020 2.816 1.00 93.06 98 GLU A C 1
ATOM 839 O O . GLU A 1 98 ? 14.727 11.149 3.967 1.00 93.06 98 GLU A O 1
ATOM 844 N N . LYS A 1 99 ? 14.434 11.473 1.775 1.00 90.81 99 LYS A N 1
ATOM 845 C CA . LYS A 1 99 ? 13.150 12.163 1.942 1.00 90.81 99 LYS A CA 1
ATOM 846 C C . LYS A 1 99 ? 12.047 11.238 2.457 1.00 90.81 99 LYS A C 1
ATOM 848 O O . LYS A 1 99 ? 11.194 11.692 3.220 1.00 90.81 99 LYS A O 1
ATOM 853 N N . ILE A 1 100 ? 12.032 9.975 2.030 1.00 87.31 100 ILE A N 1
ATOM 854 C CA . ILE A 1 100 ? 11.096 8.961 2.535 1.00 87.31 100 ILE A CA 1
ATOM 855 C C . ILE A 1 100 ? 11.364 8.692 4.017 1.00 87.31 100 ILE A C 1
ATOM 857 O O . ILE A 1 100 ? 10.416 8.652 4.799 1.00 87.31 100 ILE A O 1
ATOM 861 N N . GLU A 1 101 ? 12.630 8.556 4.406 1.00 87.31 101 GLU A N 1
ATOM 862 C CA . GLU A 1 101 ? 13.027 8.321 5.795 1.00 87.31 101 GLU A CA 1
ATOM 863 C C . GLU A 1 101 ? 12.627 9.498 6.695 1.00 87.31 101 GLU A C 1
ATOM 865 O O . GLU A 1 101 ? 11.881 9.309 7.655 1.00 87.31 101 GLU A O 1
ATOM 870 N N . ALA A 1 102 ? 12.957 10.730 6.295 1.00 90.44 102 ALA A N 1
ATOM 871 C CA . ALA A 1 102 ? 12.557 11.937 7.021 1.00 90.44 102 ALA A CA 1
ATOM 872 C C . ALA A 1 102 ? 11.026 12.094 7.132 1.00 90.44 102 ALA A C 1
ATOM 874 O O . ALA A 1 102 ? 10.503 12.507 8.169 1.00 90.44 102 ALA A O 1
ATOM 875 N N . LEU A 1 103 ? 10.274 11.756 6.074 1.00 87.12 103 LEU A N 1
ATOM 876 C CA . LEU A 1 103 ? 8.807 11.751 6.118 1.00 87.12 103 LEU A CA 1
ATOM 877 C C . LEU A 1 103 ? 8.264 10.682 7.070 1.00 87.12 103 LEU A C 1
ATOM 879 O O . LEU A 1 103 ? 7.276 10.935 7.760 1.00 87.12 103 LEU A O 1
ATOM 883 N N . SER A 1 104 ? 8.885 9.503 7.104 1.00 78.62 104 SER A N 1
ATOM 884 C CA . SER A 1 104 ? 8.507 8.405 7.995 1.00 78.62 104 SER A CA 1
ATOM 885 C C . SER A 1 104 ? 8.732 8.770 9.464 1.00 78.62 104 SER A C 1
ATOM 887 O O . SER A 1 104 ? 7.850 8.543 10.298 1.00 78.62 104 SER A O 1
ATOM 889 N N . GLU A 1 105 ? 9.868 9.390 9.783 1.00 87.00 105 GLU A N 1
ATOM 890 C CA . GLU A 1 105 ? 10.170 9.896 11.126 1.00 87.00 105 GLU A CA 1
ATOM 891 C C . GLU A 1 105 ? 9.171 10.979 11.549 1.00 87.00 105 GLU A C 1
ATOM 893 O O . GLU A 1 105 ? 8.507 10.842 12.579 1.00 87.00 105 GLU A O 1
ATOM 898 N N . ALA A 1 106 ? 8.958 11.997 10.709 1.00 84.94 106 ALA A N 1
ATOM 899 C CA . ALA A 1 106 ? 8.012 13.077 10.994 1.00 84.94 106 ALA A CA 1
ATOM 900 C C . ALA A 1 106 ? 6.566 12.571 11.156 1.00 84.94 106 ALA A C 1
ATOM 902 O O . ALA A 1 106 ? 5.803 13.071 11.990 1.00 84.94 106 ALA A O 1
ATOM 903 N N . LEU A 1 107 ? 6.164 11.570 10.366 1.00 76.94 107 LEU A N 1
ATOM 904 C CA . LEU A 1 107 ? 4.857 10.933 10.505 1.00 76.94 107 LEU A CA 1
ATOM 905 C C . LEU A 1 107 ? 4.749 10.177 11.833 1.00 76.94 107 LEU A C 1
ATOM 907 O O . LEU A 1 107 ? 3.720 10.280 12.500 1.00 76.94 107 LEU A O 1
ATOM 911 N N . SER A 1 108 ? 5.804 9.468 12.231 1.00 75.44 108 SER A N 1
ATOM 912 C CA . SER A 1 108 ? 5.856 8.726 13.494 1.00 75.44 108 SER A CA 1
ATOM 913 C C . SER A 1 108 ? 5.742 9.663 14.699 1.00 75.44 108 SER A C 1
ATOM 915 O O . SER A 1 108 ? 4.903 9.439 15.572 1.00 75.44 108 SER A O 1
ATOM 917 N N . GLU A 1 109 ? 6.483 10.774 14.706 1.00 83.94 109 GLU A N 1
ATOM 918 C CA . GLU A 1 109 ? 6.370 11.807 15.747 1.00 83.94 109 GLU A CA 1
ATOM 919 C C . GLU A 1 109 ? 4.961 12.406 15.817 1.00 83.94 109 GLU A C 1
ATOM 921 O O . GLU A 1 109 ? 4.399 12.607 16.899 1.00 83.94 109 GLU A O 1
ATOM 926 N N . LYS A 1 110 ? 4.350 12.672 14.657 1.00 75.62 110 LYS A N 1
ATOM 927 C CA . LYS A 1 110 ? 2.997 13.231 14.588 1.00 75.62 110 LYS A CA 1
ATOM 928 C C . LYS A 1 110 ? 1.943 12.242 15.079 1.00 75.62 110 LYS A C 1
ATOM 930 O O . LYS A 1 110 ? 0.999 12.666 15.746 1.00 75.62 110 LYS A O 1
ATOM 935 N N . ILE A 1 111 ? 2.105 10.950 14.787 1.00 69.75 111 ILE A N 1
ATOM 936 C CA . ILE A 1 111 ? 1.254 9.876 15.316 1.00 69.75 111 ILE A CA 1
ATOM 937 C C . ILE A 1 111 ? 1.373 9.816 16.842 1.00 69.75 111 ILE A C 1
ATOM 939 O O . ILE A 1 111 ? 0.346 9.797 17.518 1.00 69.75 111 ILE A O 1
ATOM 943 N N . GLU A 1 112 ? 2.584 9.857 17.400 1.00 74.94 112 GLU A N 1
ATOM 944 C CA . GLU A 1 112 ? 2.779 9.814 18.856 1.00 74.94 112 GLU A CA 1
ATOM 945 C C . GLU A 1 112 ? 2.187 11.055 19.544 1.00 74.94 112 GLU A C 1
ATOM 947 O O . GLU A 1 112 ? 1.459 10.949 20.534 1.00 74.94 112 GLU A O 1
ATOM 952 N N . SER A 1 113 ? 2.401 12.244 18.972 1.00 76.94 113 SER A N 1
ATOM 953 C CA . SER A 1 113 ? 1.786 13.489 19.449 1.00 76.94 113 SER A CA 1
ATOM 954 C C . SER A 1 113 ? 0.257 13.428 19.405 1.00 76.94 113 SER A C 1
ATOM 956 O O . SER A 1 113 ? -0.412 13.833 20.361 1.00 76.94 113 SER A O 1
ATOM 958 N N . LEU A 1 114 ? -0.312 12.873 18.330 1.00 69.62 114 LEU A N 1
ATOM 959 C CA . LEU A 1 114 ? -1.752 12.673 18.205 1.00 69.62 114 LEU A CA 1
ATOM 960 C C . LEU A 1 114 ? -2.270 11.701 19.270 1.00 69.62 114 LEU A C 1
ATOM 962 O O . LEU A 1 114 ? -3.291 11.984 19.891 1.00 69.62 114 LEU A O 1
ATOM 966 N N . TRP A 1 115 ? -1.554 10.611 19.555 1.00 63.50 115 TRP A N 1
ATOM 967 C CA . TRP A 1 115 ? -1.913 9.688 20.635 1.00 63.50 115 TRP A CA 1
ATOM 968 C C . TRP A 1 115 ? -1.903 10.359 22.004 1.00 63.50 115 TRP A C 1
ATOM 970 O O . TRP A 1 115 ? -2.828 10.157 22.793 1.00 63.50 115 TRP A O 1
ATOM 980 N N . VAL A 1 116 ? -0.901 11.191 22.290 1.00 79.75 116 VAL A N 1
ATOM 981 C CA . VAL A 1 116 ? -0.855 11.980 23.527 1.00 79.75 116 VAL A CA 1
ATOM 982 C C . VAL A 1 116 ? -2.047 12.939 23.607 1.00 79.75 116 VAL A C 1
ATOM 984 O O . VAL A 1 116 ? -2.658 13.067 24.669 1.00 79.75 116 VAL A O 1
ATOM 987 N N . GLN A 1 117 ? -2.416 13.594 22.503 1.00 70.31 117 GLN A N 1
ATOM 988 C CA . GLN A 1 117 ? -3.579 14.485 22.447 1.00 70.31 117 GLN A CA 1
ATOM 989 C C . GLN A 1 117 ? -4.907 13.737 22.599 1.00 70.31 117 GLN A C 1
ATOM 991 O O . GLN A 1 117 ? -5.780 14.225 23.315 1.00 70.31 117 GLN A O 1
ATOM 996 N N . ILE A 1 118 ? -5.046 12.550 22.003 1.00 64.56 118 ILE A N 1
ATOM 997 C CA . ILE A 1 118 ? -6.212 11.675 22.174 1.00 64.56 118 ILE A CA 1
ATOM 998 C C . ILE A 1 118 ? -6.339 11.280 23.643 1.00 64.56 118 ILE A C 1
ATOM 1000 O O . ILE A 1 118 ? -7.375 11.548 24.233 1.00 64.56 118 ILE A O 1
ATOM 1004 N N . ARG A 1 119 ? -5.274 10.774 24.281 1.00 67.50 119 ARG A N 1
ATOM 1005 C CA . ARG A 1 119 ? -5.306 10.401 25.710 1.00 67.50 119 ARG A CA 1
ATOM 1006 C C . ARG A 1 119 ? -5.626 11.590 26.617 1.00 67.50 119 ARG A C 1
ATOM 1008 O O . ARG A 1 119 ? -6.360 11.453 27.592 1.00 67.50 119 ARG A O 1
ATOM 1015 N N . LYS A 1 120 ? -5.089 12.776 26.309 1.00 71.50 120 LYS A N 1
ATOM 1016 C CA . LYS A 1 120 ? -5.421 14.017 27.029 1.00 71.50 120 LYS A CA 1
ATOM 1017 C C . LYS A 1 120 ? -6.886 14.397 26.839 1.00 71.50 120 LYS A C 1
ATOM 1019 O O . LYS A 1 120 ? -7.528 14.785 27.809 1.00 71.50 120 LYS A O 1
ATOM 1024 N N . THR A 1 121 ? -7.406 14.274 25.623 1.00 64.31 121 THR A N 1
ATOM 1025 C CA . THR A 1 121 ? -8.813 14.532 25.300 1.00 64.31 121 THR A CA 1
ATOM 1026 C C . THR A 1 121 ? -9.721 13.534 26.005 1.00 64.31 121 THR A C 1
ATOM 1028 O O . THR A 1 121 ? -10.639 13.962 26.685 1.00 64.31 121 THR A O 1
ATOM 1031 N N . GLU A 1 122 ? -9.422 12.236 25.956 1.00 57.97 122 GLU A N 1
ATOM 1032 C CA . GLU A 1 122 ? -10.131 11.187 26.699 1.00 57.97 122 GLU A CA 1
ATOM 1033 C C . GLU A 1 122 ? -10.123 11.469 28.206 1.00 57.97 122 GLU A C 1
ATOM 1035 O O . GLU A 1 122 ? -11.163 11.431 28.857 1.00 57.97 122 GLU A O 1
ATOM 1040 N N . SER A 1 123 ? -8.966 11.838 28.767 1.00 64.88 123 SER A N 1
ATOM 1041 C CA . SER A 1 123 ? -8.852 12.218 30.177 1.00 64.88 123 SER A CA 1
ATOM 1042 C C . SER A 1 123 ? -9.685 13.460 30.508 1.00 64.88 123 SER A C 1
ATOM 1044 O O . SER A 1 123 ? -10.380 13.477 31.521 1.00 64.88 123 SER A O 1
ATOM 1046 N N . MET A 1 124 ? -9.663 14.489 29.656 1.00 61.72 124 MET A N 1
ATOM 1047 C CA . MET A 1 124 ? -10.489 15.686 29.823 1.00 61.72 124 MET A CA 1
ATOM 1048 C C . MET A 1 124 ? -11.980 15.358 29.720 1.00 61.72 124 MET A C 1
ATOM 1050 O O . MET A 1 124 ? -12.740 15.770 30.588 1.00 61.72 124 MET A O 1
ATOM 1054 N N . MET A 1 125 ? -12.397 14.572 28.729 1.00 51.56 125 MET A N 1
ATOM 1055 C CA . MET A 1 125 ? -13.781 14.125 28.556 1.00 51.56 125 MET A CA 1
ATOM 1056 C C . MET A 1 125 ? -14.267 13.331 29.773 1.00 51.56 125 MET A C 1
ATOM 1058 O O . MET A 1 125 ? -15.335 13.638 30.299 1.00 51.56 125 MET A O 1
ATOM 1062 N N . ASN A 1 126 ? -13.437 12.434 30.314 1.00 51.28 126 ASN A N 1
ATOM 1063 C CA . ASN A 1 126 ? -13.721 11.739 31.570 1.00 51.28 126 ASN A CA 1
ATOM 1064 C C . ASN A 1 126 ? -13.851 12.714 32.758 1.00 51.28 126 ASN A C 1
ATOM 1066 O O . ASN A 1 126 ? -14.750 12.554 33.581 1.00 51.28 126 ASN A O 1
ATOM 1070 N N . ARG A 1 127 ? -13.013 13.764 32.844 1.00 53.84 127 ARG A N 1
ATOM 1071 C CA . ARG A 1 127 ? -13.118 14.820 33.881 1.00 53.84 127 ARG A CA 1
ATOM 1072 C C . ARG A 1 127 ? -14.367 15.696 33.734 1.00 53.84 127 ARG A C 1
ATOM 1074 O O . ARG A 1 127 ? -14.823 16.245 34.732 1.00 53.84 127 ARG A O 1
ATOM 1081 N N . PHE A 1 128 ? -14.915 15.816 32.526 1.00 48.47 128 PHE A N 1
ATOM 1082 C CA . PHE A 1 128 ? -16.166 16.524 32.236 1.00 48.47 128 PHE A CA 1
ATOM 1083 C C . PHE A 1 128 ? -17.408 15.612 32.277 1.00 48.47 128 PHE A C 1
ATOM 1085 O O . PHE A 1 128 ? -18.494 16.052 31.913 1.00 48.47 128 PHE A O 1
ATOM 1092 N N . GLY A 1 129 ? -17.274 14.360 32.732 1.00 42.34 129 GLY A N 1
ATOM 1093 C CA . GLY A 1 129 ? -18.396 13.426 32.883 1.00 42.34 129 GLY A CA 1
ATOM 1094 C C . GLY A 1 129 ? -18.828 12.715 31.594 1.00 42.34 129 GLY A C 1
ATOM 1095 O O . GLY A 1 129 ? -19.766 11.924 31.628 1.00 42.34 129 GLY A O 1
ATOM 1096 N N . PHE A 1 130 ? -18.132 12.928 30.473 1.00 45.88 130 PHE A N 1
ATOM 1097 C CA . PHE A 1 130 ? -18.315 12.163 29.238 1.00 45.88 130 PHE A CA 1
ATOM 1098 C C . PHE A 1 130 ? -17.513 10.860 29.317 1.00 45.88 130 PHE A C 1
ATOM 1100 O O . PHE A 1 130 ? -16.474 10.710 28.675 1.00 45.88 130 PHE A O 1
ATOM 1107 N N . ASN A 1 131 ? -17.976 9.909 30.128 1.00 54.75 131 ASN A N 1
ATOM 1108 C CA . ASN A 1 131 ? -17.402 8.567 30.153 1.00 54.75 131 ASN A CA 1
ATOM 1109 C C . ASN A 1 131 ? -17.925 7.794 28.929 1.00 54.75 131 ASN A C 1
ATOM 1111 O O . ASN A 1 131 ? -19.058 7.320 28.905 1.00 54.75 131 ASN A O 1
ATOM 1115 N N . VAL A 1 132 ? -17.103 7.638 27.890 1.00 53.31 132 VAL A N 1
ATOM 1116 C CA . VAL A 1 132 ? -17.488 6.866 26.689 1.00 53.31 132 VAL A CA 1
ATOM 1117 C C . VAL A 1 132 ? -17.829 5.407 27.048 1.00 53.31 132 VAL A C 1
ATOM 1119 O O . VAL A 1 132 ? -18.709 4.813 26.431 1.00 53.31 132 VAL A O 1
ATOM 1122 N N . GLY A 1 133 ? -17.199 4.851 28.093 1.00 55.16 133 GLY A N 1
ATOM 1123 C CA . GLY A 1 133 ? -17.558 3.550 28.675 1.00 55.16 133 GLY A CA 1
ATOM 1124 C C . GLY A 1 133 ? -18.921 3.550 29.378 1.00 55.16 133 GLY A C 1
ATOM 1125 O O . GLY A 1 133 ? -19.745 2.683 29.090 1.00 55.16 133 GLY A O 1
ATOM 1126 N N . SER A 1 134 ? -19.214 4.575 30.192 1.00 60.00 134 SER A N 1
ATOM 1127 C CA . SER A 1 134 ? -20.511 4.676 30.880 1.00 60.00 134 SER A CA 1
ATOM 1128 C C . SER A 1 134 ? -21.662 4.885 29.905 1.00 60.00 134 SER A C 1
ATOM 1130 O O . SER A 1 134 ? -22.752 4.401 30.164 1.00 60.00 134 SER A O 1
ATOM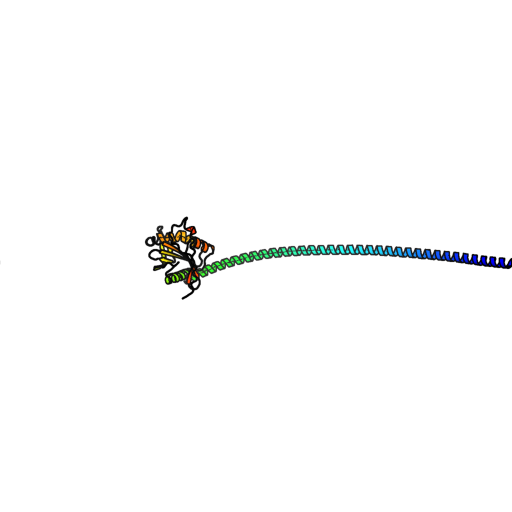 1132 N N . GLY A 1 135 ? -21.436 5.554 28.768 1.00 70.44 135 GLY A N 1
ATOM 1133 C CA . GLY A 1 135 ? -22.458 5.703 27.729 1.00 70.44 135 GLY A CA 1
ATOM 1134 C C . GLY A 1 135 ? -22.855 4.369 27.086 1.00 70.44 135 GLY A C 1
ATOM 1135 O O . GLY A 1 135 ? -24.028 4.149 26.790 1.00 70.44 135 GLY A O 1
ATOM 1136 N N . VAL A 1 136 ? -21.896 3.453 26.909 1.00 77.00 136 VAL A N 1
ATOM 1137 C CA . VAL A 1 136 ? -22.162 2.107 26.378 1.00 77.00 136 VAL A CA 1
ATOM 1138 C C . VAL A 1 136 ? -22.896 1.258 27.414 1.00 77.00 136 VAL A C 1
ATOM 1140 O O . VAL A 1 136 ? -23.928 0.668 27.091 1.00 77.00 136 VAL A O 1
ATOM 1143 N N . GLU A 1 137 ? -22.409 1.227 28.655 1.00 83.81 137 GLU A N 1
ATOM 1144 C CA . GLU A 1 137 ? -23.071 0.532 29.768 1.00 83.81 137 GLU A CA 1
ATOM 1145 C C . GLU A 1 137 ? -24.495 1.050 29.991 1.00 83.81 137 GLU A C 1
ATOM 1147 O O . GLU A 1 137 ? -25.435 0.265 30.091 1.00 83.81 137 GLU A O 1
ATOM 1152 N N . GLU A 1 138 ? -24.686 2.371 30.001 1.00 83.25 138 GLU A N 1
ATOM 1153 C CA . GLU A 1 138 ? -25.989 3.008 30.179 1.00 83.25 138 GLU A CA 1
ATOM 1154 C C . GLU A 1 138 ? -26.948 2.678 29.033 1.00 83.25 138 GLU A C 1
ATOM 1156 O O . GLU A 1 138 ? -28.106 2.333 29.280 1.00 83.25 138 GLU A O 1
ATOM 1161 N N . TYR A 1 139 ? -26.468 2.701 27.787 1.00 83.81 139 TYR A N 1
ATOM 1162 C CA . TYR A 1 139 ? -27.258 2.298 26.626 1.00 83.81 139 TYR A CA 1
ATOM 1163 C C . TYR A 1 139 ? -27.743 0.844 26.737 1.00 83.81 139 TYR A C 1
ATOM 1165 O O . TYR A 1 139 ? -28.941 0.566 26.581 1.00 83.81 139 TYR A O 1
ATOM 1173 N N . PHE A 1 140 ? -26.834 -0.095 27.022 1.00 86.38 140 PHE A N 1
ATOM 1174 C CA . PHE A 1 140 ? -27.190 -1.509 27.129 1.00 86.38 140 PHE A CA 1
ATOM 1175 C C . PHE A 1 140 ? -28.051 -1.787 28.358 1.00 86.38 140 PHE A C 1
ATOM 1177 O O . PHE A 1 140 ? -29.029 -2.523 28.238 1.00 86.38 140 PHE A O 1
ATOM 1184 N N . TYR A 1 141 ? -27.779 -1.147 29.495 1.00 90.06 141 TYR A N 1
ATOM 1185 C CA . TYR A 1 141 ? -28.607 -1.266 30.691 1.00 90.06 141 TYR A CA 1
ATOM 1186 C C . TYR A 1 141 ? -30.032 -0.784 30.437 1.00 90.06 141 TYR A C 1
ATOM 1188 O O . TYR A 1 141 ? -30.969 -1.537 30.681 1.00 90.06 141 TYR A O 1
ATOM 1196 N N . ASN A 1 142 ? -30.224 0.416 29.884 1.00 83.94 142 ASN A N 1
ATOM 1197 C CA . ASN A 1 142 ? -31.563 0.943 29.603 1.00 83.94 142 ASN A CA 1
ATOM 1198 C C . ASN A 1 142 ? -32.321 0.060 28.596 1.00 83.94 142 ASN A C 1
ATOM 1200 O O .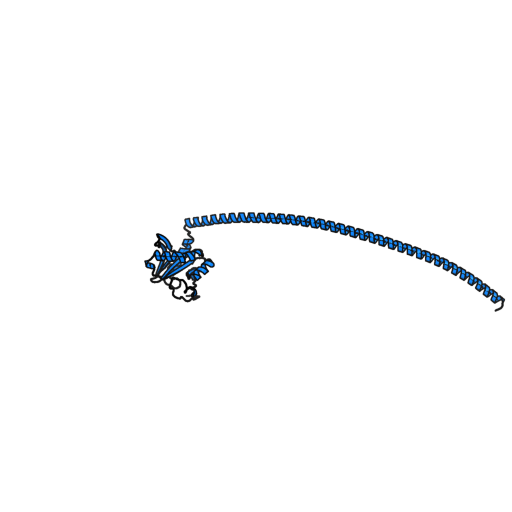 ASN A 1 142 ? -33.522 -0.194 28.741 1.00 83.94 142 ASN A O 1
ATOM 1204 N N . THR A 1 143 ? -31.614 -0.479 27.601 1.00 83.81 143 THR A N 1
ATOM 1205 C CA . THR A 1 143 ? -32.207 -1.405 26.629 1.00 83.81 143 THR A CA 1
ATOM 1206 C C . THR A 1 143 ? -32.619 -2.731 27.275 1.00 83.81 143 THR A C 1
ATOM 1208 O O . THR A 1 143 ? -33.727 -3.215 27.052 1.00 83.81 143 THR A O 1
ATOM 1211 N N . LEU A 1 144 ? -31.755 -3.327 28.095 1.00 89.12 144 LEU A N 1
ATOM 1212 C CA . LEU A 1 144 ? -32.036 -4.591 28.773 1.00 89.12 144 LEU A CA 1
ATOM 1213 C C . LEU A 1 144 ? -33.100 -4.437 29.859 1.00 89.12 144 LEU A C 1
ATOM 1215 O O . LEU A 1 144 ? -33.979 -5.288 29.973 1.00 89.12 144 LEU A O 1
ATOM 1219 N N . LYS A 1 145 ? -33.079 -3.325 30.596 1.00 89.31 145 LYS A N 1
ATOM 1220 C CA . LYS A 1 145 ? -34.048 -3.004 31.644 1.00 89.31 145 LYS A CA 1
ATOM 1221 C C . LYS A 1 145 ? -35.447 -2.756 31.092 1.00 89.31 145 LYS A C 1
ATOM 1223 O O . LYS A 1 145 ? -36.418 -3.145 31.727 1.00 89.31 145 LYS A O 1
ATOM 1228 N N . SER A 1 146 ? -35.565 -2.127 29.921 1.00 82.62 146 SER A N 1
ATOM 1229 C CA . SER A 1 146 ? -36.868 -1.935 29.267 1.00 82.62 146 SER A CA 1
ATOM 1230 C C . SER A 1 146 ? -37.415 -3.230 28.666 1.00 82.62 146 SER A C 1
ATOM 1232 O O . SER A 1 146 ? -38.619 -3.466 28.702 1.00 82.62 146 SER A O 1
ATOM 1234 N N . ARG A 1 147 ? -36.539 -4.085 28.126 1.00 84.81 147 ARG A N 1
ATOM 1235 C CA . ARG A 1 147 ? -36.935 -5.327 27.454 1.00 84.81 147 ARG A CA 1
ATOM 1236 C C . ARG A 1 147 ? -37.163 -6.499 28.416 1.00 84.81 147 ARG A C 1
ATOM 1238 O O . ARG A 1 147 ? -37.917 -7.410 28.081 1.00 84.81 147 ARG A O 1
ATOM 1245 N N . MET A 1 148 ? -36.445 -6.521 29.540 1.00 88.88 148 MET A N 1
ATOM 1246 C CA . MET A 1 148 ? -36.399 -7.606 30.531 1.00 88.88 148 MET A CA 1
ATOM 1247 C C . MET A 1 148 ? -36.234 -9.009 29.926 1.00 88.88 148 MET A C 1
ATOM 1249 O O . MET A 1 148 ? -36.636 -10.009 30.512 1.00 88.88 148 MET A O 1
ATOM 1253 N N . SER A 1 149 ? -35.615 -9.107 28.746 1.00 83.56 149 SER A N 1
ATOM 1254 C CA . SER A 1 149 ? -35.363 -10.387 28.092 1.00 83.56 149 SER A CA 1
ATOM 1255 C C . SER A 1 149 ? -34.124 -10.388 27.212 1.00 83.56 149 SER A C 1
ATOM 1257 O O . SER A 1 149 ? -33.822 -9.419 26.511 1.00 83.56 149 SER A O 1
ATOM 1259 N N . VAL A 1 150 ? -33.430 -11.524 27.221 1.00 80.44 150 VAL A N 1
ATOM 1260 C CA . VAL A 1 150 ? -32.249 -11.815 26.400 1.00 80.44 150 VAL A CA 1
ATOM 1261 C C . VAL A 1 150 ? -32.373 -13.248 25.903 1.00 80.44 150 VAL A C 1
ATOM 1263 O O . VAL A 1 150 ? -32.721 -14.128 26.677 1.00 80.44 150 VAL A O 1
ATOM 1266 N N . ALA A 1 151 ? -32.111 -13.502 24.619 1.00 73.44 151 ALA A N 1
ATOM 1267 C CA . ALA A 1 151 ? -32.180 -14.854 24.041 1.00 73.44 151 ALA A CA 1
ATOM 1268 C C . ALA A 1 151 ? -33.532 -15.565 24.248 1.00 73.44 151 ALA A C 1
ATOM 1270 O O . ALA A 1 151 ? -33.576 -16.773 24.448 1.00 73.44 151 ALA A O 1
ATOM 1271 N N . ASN A 1 152 ? -34.637 -14.808 24.231 1.00 74.19 152 ASN A N 1
ATOM 1272 C CA . ASN A 1 152 ? -35.992 -15.284 24.555 1.00 74.19 152 ASN A CA 1
ATOM 1273 C C . ASN A 1 152 ? -36.169 -15.805 25.993 1.00 74.19 152 ASN A C 1
ATOM 1275 O O . ASN A 1 152 ? -37.195 -16.398 26.314 1.00 74.19 152 ASN A O 1
ATOM 1279 N N . ILE A 1 153 ? -35.209 -15.540 26.876 1.00 79.06 153 ILE A N 1
ATOM 1280 C CA . ILE A 1 153 ? -35.324 -15.768 28.313 1.00 79.06 153 ILE A CA 1
ATOM 1281 C C . ILE A 1 153 ? -35.856 -14.480 28.934 1.00 79.06 153 ILE A C 1
ATOM 1283 O O . ILE A 1 153 ? -35.284 -13.411 28.720 1.00 79.06 153 ILE A O 1
ATOM 1287 N N . GLN A 1 154 ? -36.958 -14.581 29.673 1.00 87.00 154 GLN A N 1
ATOM 1288 C CA . GLN A 1 154 ? -37.519 -13.479 30.453 1.00 87.00 154 GLN A CA 1
ATOM 1289 C C . GLN A 1 154 ? -36.834 -13.418 31.815 1.00 87.00 154 GLN A C 1
ATOM 1291 O O . GLN A 1 154 ? -36.612 -14.451 32.449 1.00 87.00 154 GLN A O 1
ATOM 1296 N N . PHE A 1 155 ? -36.517 -12.214 32.265 1.00 92.50 155 PHE A N 1
ATOM 1297 C CA . PHE A 1 155 ? -35.880 -11.959 33.548 1.00 92.50 155 PHE A CA 1
ATOM 1298 C C . PHE A 1 155 ? -36.782 -11.084 34.416 1.00 92.50 155 PHE A C 1
ATOM 1300 O O . PHE A 1 155 ? -37.553 -10.271 33.913 1.00 92.50 155 PHE A O 1
ATOM 1307 N N . GLU A 1 156 ? -36.675 -11.245 35.729 1.00 96.25 156 GLU A N 1
ATOM 1308 C CA . GLU A 1 156 ? -37.459 -10.490 36.717 1.00 96.25 156 GLU A CA 1
ATOM 1309 C C . GLU A 1 156 ? -36.636 -9.330 37.286 1.00 96.25 156 GLU A C 1
ATOM 1311 O O . GLU A 1 156 ? -37.149 -8.241 37.545 1.00 96.25 156 GLU A O 1
ATOM 1316 N N . TYR A 1 157 ? -35.325 -9.539 37.402 1.00 95.00 157 TYR A N 1
ATOM 1317 C CA . TYR A 1 157 ? -34.370 -8.580 37.932 1.00 95.00 157 TYR A CA 1
ATOM 1318 C C . TYR A 1 157 ? -33.340 -8.207 36.870 1.00 95.00 157 TYR A C 1
ATOM 1320 O O . TYR A 1 157 ? -32.952 -9.025 36.037 1.00 95.00 157 TYR A O 1
ATOM 1328 N N . CYS A 1 158 ? -32.908 -6.951 36.908 1.00 94.88 158 CYS A N 1
ATOM 1329 C CA . CYS A 1 158 ? -31.851 -6.399 36.071 1.00 94.88 158 CYS A CA 1
ATOM 1330 C C . CYS A 1 158 ? -31.158 -5.319 36.896 1.00 94.88 158 CYS A C 1
ATOM 1332 O O . CYS A 1 158 ? -31.786 -4.303 37.223 1.00 94.88 158 CYS A O 1
ATOM 1334 N N . GLU A 1 159 ? -29.905 -5.580 37.240 1.00 92.88 159 GLU A N 1
ATOM 1335 C CA . GLU A 1 159 ? -29.030 -4.755 38.069 1.00 92.88 159 GLU A CA 1
ATOM 1336 C C . GLU A 1 159 ? -27.804 -4.345 37.254 1.00 92.88 159 GLU A C 1
ATOM 1338 O O . GLU A 1 159 ? -27.399 -5.065 36.341 1.00 92.88 159 GLU A O 1
ATOM 1343 N N . ARG A 1 160 ? -27.229 -3.183 37.573 1.00 90.94 160 ARG A N 1
ATOM 1344 C CA . ARG A 1 160 ? -25.993 -2.685 36.957 1.00 90.94 160 ARG A CA 1
ATOM 1345 C C . ARG A 1 160 ? -24.939 -2.389 38.004 1.00 90.94 160 ARG A C 1
ATOM 1347 O O . ARG A 1 160 ? -25.302 -2.022 39.123 1.00 90.94 160 ARG A O 1
ATOM 1354 N N . ASN A 1 161 ? -23.673 -2.459 37.605 1.00 87.50 161 ASN A N 1
ATOM 1355 C CA . ASN A 1 161 ? -22.515 -2.136 38.443 1.00 87.50 161 ASN A CA 1
ATOM 1356 C C . ASN A 1 161 ? -22.545 -2.924 39.759 1.00 87.50 161 ASN A C 1
ATOM 1358 O O . ASN A 1 161 ? -22.330 -2.382 40.849 1.00 87.50 161 ASN A O 1
ATOM 1362 N N . LEU A 1 162 ? -22.903 -4.207 39.658 1.00 90.38 162 LEU A N 1
ATOM 1363 C CA . LEU A 1 162 ? -23.006 -5.083 40.812 1.00 90.38 162 LEU A CA 1
ATOM 1364 C C . LEU A 1 162 ? -21.591 -5.422 41.279 1.00 90.38 162 LEU A C 1
ATOM 1366 O O . LEU A 1 162 ? -20.785 -5.936 40.509 1.00 90.38 162 LEU A O 1
ATOM 1370 N N . LYS A 1 163 ? -21.287 -5.133 42.543 1.00 90.38 163 LYS A N 1
ATOM 1371 C CA . LYS A 1 163 ? -19.965 -5.370 43.128 1.00 90.38 163 LYS A CA 1
ATOM 1372 C C . LYS A 1 163 ? -20.003 -6.602 44.008 1.00 90.38 163 LYS A C 1
ATOM 1374 O O . LYS A 1 163 ? -20.844 -6.699 44.899 1.00 90.38 163 LYS A O 1
ATOM 1379 N N . GLY A 1 164 ? -19.096 -7.530 43.742 1.00 87.56 164 GLY A N 1
ATOM 1380 C CA . GLY A 1 164 ? -18.928 -8.760 44.499 1.00 87.56 164 GLY A CA 1
ATOM 1381 C C . GLY A 1 164 ? -17.506 -8.874 45.023 1.00 87.56 164 GLY A C 1
ATOM 1382 O O . GLY A 1 164 ? -16.572 -8.396 44.385 1.00 87.56 164 GLY A O 1
ATOM 1383 N N . ARG A 1 165 ? -17.344 -9.513 46.179 1.00 87.50 165 ARG A N 1
ATOM 1384 C CA . ARG A 1 165 ? -16.036 -9.916 46.692 1.00 87.50 165 ARG A CA 1
ATOM 1385 C C . ARG A 1 165 ? -15.954 -11.432 46.652 1.00 87.50 165 ARG A C 1
ATOM 1387 O O . ARG A 1 165 ? -16.809 -12.093 47.240 1.00 87.50 165 ARG A O 1
ATOM 1394 N N . ASN A 1 166 ? -14.949 -11.968 45.967 1.00 82.50 166 ASN A N 1
ATOM 1395 C CA . ASN A 1 166 ? -14.762 -13.412 45.869 1.00 82.50 166 ASN A CA 1
ATOM 1396 C C . ASN A 1 166 ? -14.170 -14.001 47.165 1.00 82.50 166 ASN A C 1
ATOM 1398 O O . ASN A 1 166 ? -13.780 -13.275 48.082 1.00 82.50 166 ASN A O 1
ATOM 1402 N N . GLU A 1 167 ? -14.091 -15.332 47.243 1.00 78.62 167 GLU A N 1
ATOM 1403 C CA . GLU A 1 167 ? -13.587 -16.047 48.430 1.00 78.62 167 GLU A CA 1
ATOM 1404 C C . GLU A 1 167 ? -12.119 -15.713 48.746 1.00 78.62 167 GLU A C 1
ATOM 1406 O O . GLU A 1 167 ? -11.712 -15.731 49.907 1.00 78.62 167 GLU A O 1
ATOM 1411 N N . SER A 1 168 ? -11.340 -15.344 47.724 1.00 80.88 168 SER A N 1
ATOM 1412 C CA . SER A 1 168 ? -9.947 -14.894 47.844 1.00 80.88 168 SER A CA 1
ATOM 1413 C C . SER A 1 168 ? -9.811 -13.446 48.337 1.00 80.88 168 SER A C 1
ATOM 1415 O O . SER A 1 168 ? -8.695 -12.982 48.570 1.00 80.88 168 SER A O 1
ATOM 1417 N N . GLY A 1 169 ? -10.922 -12.720 48.502 1.00 82.12 169 GLY A N 1
ATOM 1418 C CA . GLY A 1 169 ? -10.946 -11.328 48.950 1.00 82.12 169 GLY A CA 1
ATOM 1419 C C . GLY A 1 169 ? -10.749 -10.287 47.843 1.00 82.12 169 GLY A C 1
ATOM 1420 O O . GLY A 1 169 ? -10.588 -9.109 48.157 1.00 82.12 169 GLY A O 1
ATOM 1421 N N . GLU A 1 170 ? -10.769 -10.687 46.571 1.00 82.19 170 GLU A N 1
ATOM 1422 C CA . GLU A 1 170 ? -10.698 -9.771 45.432 1.00 82.19 170 GLU A CA 1
ATOM 1423 C C . GLU A 1 170 ? -12.080 -9.191 45.113 1.00 82.19 170 GLU A C 1
ATOM 1425 O O . GLU A 1 170 ? -13.073 -9.920 45.057 1.00 82.19 170 GLU A O 1
ATOM 1430 N N . ASP A 1 171 ? -12.131 -7.885 44.857 1.00 85.25 171 ASP A N 1
ATOM 1431 C CA . ASP A 1 171 ? -13.344 -7.210 44.402 1.00 85.25 171 ASP A CA 1
ATOM 1432 C C . ASP A 1 171 ? -13.478 -7.330 42.873 1.00 85.25 171 ASP A C 1
ATOM 1434 O O . ASP A 1 171 ? -12.522 -7.095 42.127 1.00 85.25 171 ASP A O 1
ATOM 1438 N N . ASP A 1 172 ? -14.673 -7.679 42.402 1.00 87.38 172 ASP A N 1
ATOM 1439 C CA . ASP A 1 172 ? -15.040 -7.716 40.988 1.00 87.38 172 ASP A CA 1
ATOM 1440 C C . ASP A 1 172 ? -16.337 -6.926 40.760 1.00 87.38 172 ASP A C 1
ATOM 1442 O O . ASP A 1 172 ? -17.221 -6.868 41.620 1.00 87.38 172 ASP A O 1
ATOM 1446 N N . GLU A 1 173 ? -16.443 -6.295 39.595 1.00 89.31 173 GLU A N 1
ATOM 1447 C CA . GLU A 1 173 ? -17.602 -5.492 39.196 1.00 89.31 173 GLU A CA 1
ATOM 1448 C C . GLU A 1 173 ? -18.253 -6.106 37.962 1.00 89.31 173 GLU A C 1
ATOM 1450 O O . GLU A 1 173 ? -17.579 -6.481 37.007 1.00 89.31 173 GLU A O 1
ATOM 1455 N N . PHE A 1 174 ? -19.570 -6.238 37.992 1.00 91.56 174 PHE A N 1
ATOM 1456 C CA . PHE A 1 174 ? -20.356 -6.857 36.939 1.00 91.56 174 PHE A CA 1
ATOM 1457 C C . PHE A 1 174 ? -21.244 -5.789 36.303 1.00 91.56 174 PHE A C 1
ATOM 1459 O O . PHE A 1 174 ? -22.153 -5.279 36.966 1.00 91.56 174 PHE A O 1
ATOM 1466 N N . ASP A 1 175 ? -20.973 -5.457 35.035 1.00 92.50 175 ASP A N 1
ATOM 1467 C CA . ASP A 1 175 ? -21.602 -4.319 34.354 1.00 92.50 175 ASP A CA 1
ATOM 1468 C C . ASP A 1 175 ? -23.128 -4.426 34.392 1.00 92.50 175 ASP A C 1
ATOM 1470 O O . ASP A 1 175 ? -23.801 -3.503 34.851 1.00 92.50 175 ASP A O 1
ATOM 1474 N N . ILE A 1 176 ? -23.690 -5.562 33.953 1.00 94.19 176 ILE A N 1
ATOM 1475 C CA . ILE A 1 176 ? -25.128 -5.842 34.050 1.00 94.19 176 ILE A CA 1
ATOM 1476 C C . ILE A 1 176 ? -25.359 -7.313 34.401 1.00 94.19 176 ILE A C 1
ATOM 1478 O O . ILE A 1 176 ? -24.811 -8.219 33.770 1.00 94.19 176 ILE A O 1
ATOM 1482 N N . VAL A 1 177 ? -26.240 -7.556 35.369 1.00 95.19 177 VAL A N 1
ATOM 1483 C CA . VAL A 1 177 ? -26.709 -8.894 35.742 1.00 95.19 177 VAL A CA 1
ATOM 1484 C C . VAL A 1 177 ? -28.225 -8.923 35.663 1.00 95.19 177 VAL A C 1
ATOM 1486 O O . VAL A 1 177 ? -28.903 -8.091 36.268 1.00 95.19 177 VAL A O 1
ATOM 1489 N N . MET A 1 178 ? -28.774 -9.888 34.928 1.00 95.00 178 MET A N 1
ATOM 1490 C CA . MET A 1 178 ? -30.214 -10.146 34.919 1.00 95.00 178 MET A CA 1
ATOM 1491 C C . MET A 1 178 ? -30.491 -11.537 35.465 1.00 95.00 178 MET A C 1
ATOM 1493 O O . MET A 1 178 ? -29.755 -12.470 35.157 1.00 95.00 178 MET A O 1
ATOM 1497 N N . LYS A 1 179 ? -31.548 -11.687 36.263 1.00 94.75 179 LYS A N 1
ATOM 1498 C CA . LYS A 1 179 ? -31.920 -12.976 36.858 1.00 94.75 179 LYS A CA 1
ATOM 1499 C C . LYS A 1 179 ? -33.428 -13.170 36.957 1.00 94.75 179 LYS A C 1
ATOM 1501 O O . LYS A 1 179 ? -34.193 -12.210 37.043 1.00 94.75 179 LYS A O 1
ATOM 1506 N N . ASN A 1 180 ? -33.842 -14.427 36.908 1.00 92.00 180 ASN A N 1
ATOM 1507 C CA . ASN A 1 180 ? -35.149 -14.907 37.349 1.00 92.00 180 ASN A CA 1
ATOM 1508 C C . ASN A 1 180 ? -34.930 -16.048 38.359 1.00 92.00 180 ASN A C 1
ATOM 1510 O O . ASN A 1 180 ? -33.789 -16.340 38.718 1.00 92.00 180 ASN A O 1
ATOM 1514 N N . GLY A 1 181 ? -35.993 -16.724 38.798 1.00 88.44 181 GLY A N 1
ATOM 1515 C CA . GLY A 1 181 ? -35.888 -17.811 39.782 1.00 88.44 181 GLY A CA 1
ATOM 1516 C C . GLY A 1 181 ? -35.038 -19.033 39.380 1.00 88.44 181 GLY A C 1
ATOM 1517 O O . GLY A 1 181 ? -34.796 -19.891 40.223 1.00 88.44 181 GLY A O 1
ATOM 1518 N N . THR A 1 182 ? -34.593 -19.151 38.122 1.00 88.31 182 THR A N 1
ATOM 1519 C CA . THR A 1 182 ? -33.863 -20.333 37.610 1.00 88.31 182 THR A CA 1
ATOM 1520 C C . THR A 1 182 ? -32.637 -20.014 36.750 1.00 88.31 182 THR A C 1
ATOM 1522 O O . THR A 1 182 ? -31.699 -20.807 36.709 1.00 88.31 182 THR A O 1
ATOM 1525 N N . LYS A 1 183 ? -32.619 -18.867 36.068 1.00 89.62 183 LYS A N 1
ATOM 1526 C CA . LYS A 1 183 ? -31.602 -18.471 35.092 1.00 89.62 183 LYS A CA 1
ATOM 1527 C C . LYS A 1 183 ? -31.061 -17.089 35.411 1.00 89.62 183 LYS A C 1
ATOM 1529 O O . LYS A 1 183 ? -31.801 -16.212 35.861 1.00 89.62 183 LYS A O 1
ATOM 1534 N N . GLY A 1 184 ? -29.792 -16.875 35.088 1.00 90.69 184 GLY A N 1
ATOM 1535 C CA . GLY A 1 184 ? -29.168 -15.559 35.117 1.00 90.69 184 GLY A CA 1
ATOM 1536 C C . GLY A 1 184 ? -28.334 -15.304 33.870 1.00 90.69 184 GLY A C 1
ATOM 1537 O O . GLY A 1 184 ? -27.865 -16.237 33.230 1.00 90.69 184 GLY A O 1
ATOM 1538 N N . VAL A 1 185 ? -28.138 -14.045 33.501 1.00 91.75 185 VAL A N 1
ATOM 1539 C CA . VAL A 1 185 ? -27.186 -13.649 32.461 1.00 91.75 185 VAL A CA 1
ATOM 1540 C C . VAL A 1 185 ? -26.275 -12.562 33.001 1.00 91.75 185 VAL A C 1
ATOM 1542 O O . VAL A 1 185 ? -26.741 -11.560 33.544 1.00 91.75 185 VAL A O 1
ATOM 1545 N N . LEU A 1 186 ? -24.974 -12.784 32.845 1.00 94.12 186 LEU A N 1
ATOM 1546 C CA . LEU A 1 186 ? -23.943 -11.796 33.106 1.00 94.12 186 LEU A CA 1
ATOM 1547 C C . LEU A 1 186 ? -23.552 -11.139 31.783 1.00 94.12 186 LEU A C 1
ATOM 1549 O O . LEU A 1 186 ? -23.133 -11.829 30.852 1.00 94.12 186 LEU A O 1
ATOM 1553 N N . VAL A 1 187 ? -23.687 -9.820 31.702 1.00 93.50 187 VAL A N 1
ATOM 1554 C CA . VAL A 1 187 ? -23.399 -9.040 30.500 1.00 93.50 187 VAL A CA 1
ATOM 1555 C C . VAL A 1 187 ? -22.220 -8.116 30.772 1.00 93.50 187 VAL A C 1
ATOM 1557 O O . VAL A 1 187 ? -22.282 -7.301 31.686 1.00 93.50 187 VAL A O 1
ATOM 1560 N N . GLU A 1 188 ? -21.182 -8.214 29.948 1.00 94.38 188 GLU A N 1
ATOM 1561 C CA . GLU A 1 188 ? -20.055 -7.275 29.939 1.00 94.38 188 GLU A CA 1
ATOM 1562 C C . GLU A 1 188 ? -20.210 -6.304 28.764 1.00 94.38 188 GLU A C 1
ATOM 1564 O O . GLU A 1 188 ? -20.423 -6.725 27.622 1.00 94.38 188 GLU A O 1
ATOM 1569 N N . CYS A 1 189 ? -20.092 -5.010 29.037 1.00 91.19 189 CYS A N 1
ATOM 1570 C CA . CYS A 1 189 ? -20.247 -3.924 28.084 1.00 91.19 189 CYS A CA 1
ATOM 1571 C C . CYS A 1 189 ? -18.880 -3.386 27.642 1.00 91.19 189 CYS A C 1
ATOM 1573 O O . CYS A 1 189 ? -17.999 -3.050 28.439 1.00 91.19 189 CYS A O 1
ATOM 1575 N N . LYS A 1 190 ? -18.687 -3.274 26.326 1.00 89.75 190 LYS A N 1
ATOM 1576 C CA . LYS A 1 190 ? -17.478 -2.709 25.720 1.00 89.75 190 LYS A CA 1
ATOM 1577 C C . LYS A 1 190 ? -17.838 -1.857 24.515 1.00 89.75 190 LYS A C 1
ATOM 1579 O O . LYS A 1 190 ? -18.621 -2.256 23.662 1.00 89.75 190 LYS A O 1
ATOM 1584 N N . HIS A 1 191 ? -17.185 -0.706 24.366 1.00 83.50 191 HIS A N 1
ATOM 1585 C CA . HIS A 1 191 ? -17.284 0.063 23.121 1.00 83.50 191 HIS A CA 1
ATOM 1586 C C . HIS A 1 191 ? -16.832 -0.775 21.906 1.00 83.50 191 HIS A C 1
ATOM 1588 O O . HIS A 1 191 ? -17.489 -0.808 20.863 1.00 83.50 191 HIS A O 1
ATOM 1594 N N . ARG A 1 192 ? -15.734 -1.523 22.064 1.00 87.62 192 ARG A N 1
ATOM 1595 C CA . ARG A 1 192 ? -15.245 -2.508 21.095 1.00 87.62 192 ARG A CA 1
ATOM 1596 C C . ARG A 1 192 ? -14.835 -3.783 21.819 1.00 87.62 192 ARG A C 1
ATOM 1598 O O . ARG A 1 192 ? -13.907 -3.733 22.619 1.00 87.62 192 ARG A O 1
ATOM 1605 N N . VAL A 1 193 ? -15.499 -4.892 21.510 1.00 87.81 193 VAL A N 1
ATOM 1606 C CA . VAL A 1 193 ? -15.206 -6.209 22.092 1.00 87.81 193 VAL A CA 1
ATOM 1607 C C . VAL A 1 193 ? -13.979 -6.815 21.416 1.00 87.81 193 VAL A C 1
ATOM 1609 O O . VAL A 1 193 ? -13.948 -6.953 20.187 1.00 87.81 193 VAL A O 1
ATOM 1612 N N . ARG A 1 194 ? -12.984 -7.180 22.225 1.00 93.50 194 ARG A N 1
ATOM 1613 C CA . ARG A 1 194 ? -11.731 -7.821 21.813 1.00 93.50 194 ARG A CA 1
ATOM 1614 C C . ARG A 1 194 ? -11.666 -9.264 22.298 1.00 93.50 194 ARG A C 1
ATOM 1616 O O . ARG A 1 194 ? -12.493 -9.717 23.086 1.00 93.50 194 ARG A O 1
ATOM 1623 N N . LYS A 1 195 ? -10.668 -10.005 21.815 1.00 92.56 195 LYS A N 1
ATOM 1624 C CA . LYS A 1 195 ? -10.484 -11.416 22.175 1.00 92.56 195 LYS A CA 1
ATOM 1625 C C . LYS A 1 195 ? -10.282 -11.595 23.683 1.00 92.56 195 LYS A C 1
ATOM 1627 O O . LYS A 1 195 ? -10.827 -12.527 24.264 1.00 92.56 195 LYS A O 1
ATOM 1632 N N . GLU A 1 196 ? -9.556 -10.682 24.322 1.00 92.44 196 GLU A N 1
ATOM 1633 C CA . GLU A 1 196 ? -9.259 -10.761 25.754 1.00 92.44 196 GLU A CA 1
ATOM 1634 C C . GLU A 1 196 ? -10.524 -10.634 26.614 1.00 92.44 196 GLU A C 1
ATOM 1636 O O . GLU A 1 196 ? -10.568 -11.178 27.715 1.00 92.44 196 GLU A O 1
ATOM 1641 N N . ASP A 1 197 ? -11.558 -9.945 26.120 1.00 92.19 197 ASP A N 1
ATOM 1642 C CA . ASP A 1 197 ? -12.844 -9.824 26.813 1.00 92.19 197 ASP A CA 1
ATOM 1643 C C . ASP A 1 197 ? -13.581 -11.173 26.841 1.00 92.19 197 ASP A C 1
ATOM 1645 O O . ASP A 1 197 ? -14.184 -11.531 27.852 1.00 92.19 197 ASP A O 1
ATOM 1649 N N . VAL A 1 198 ? -13.461 -11.967 25.770 1.00 89.19 198 VAL A N 1
ATOM 1650 C CA . VAL A 1 198 ? -14.002 -13.333 25.703 1.00 89.19 198 VAL A CA 1
ATOM 1651 C C . VAL A 1 198 ? -13.330 -14.209 26.761 1.00 89.19 198 VAL A C 1
ATOM 1653 O O . VAL A 1 198 ? -14.012 -14.780 27.611 1.00 89.19 198 VAL A O 1
ATOM 1656 N N . SER A 1 199 ? -11.994 -14.261 26.771 1.00 88.62 199 SER A N 1
ATOM 1657 C CA . SER A 1 199 ? -11.242 -15.089 27.725 1.00 88.62 199 SER A CA 1
ATOM 1658 C C . SER A 1 199 ? -11.531 -14.689 29.176 1.00 88.62 199 SER A C 1
ATOM 1660 O O . SER A 1 199 ? -11.826 -15.544 30.010 1.00 88.62 199 SER A O 1
ATOM 1662 N N . LYS A 1 200 ? -11.559 -13.380 29.476 1.00 90.75 200 LYS A N 1
ATOM 1663 C CA . LYS A 1 200 ? -11.889 -12.866 30.819 1.00 90.75 200 LYS A CA 1
ATOM 1664 C C . LYS A 1 200 ? -13.269 -13.306 31.299 1.00 90.75 200 LYS A C 1
ATOM 1666 O O . LYS A 1 200 ? -13.418 -13.647 32.475 1.00 90.75 200 LYS A O 1
ATOM 1671 N N . MET A 1 201 ? -14.266 -13.303 30.415 1.00 87.94 201 MET A N 1
ATOM 1672 C CA . MET A 1 201 ? -15.615 -13.723 30.781 1.00 87.94 201 MET A CA 1
ATOM 1673 C C . MET A 1 201 ? -15.695 -15.219 31.101 1.00 87.94 201 MET A C 1
ATOM 1675 O O . MET A 1 201 ? -16.340 -15.586 32.083 1.00 87.94 201 MET A O 1
ATOM 1679 N N . GLN A 1 202 ? -15.018 -16.072 30.321 1.00 81.38 202 GLN A N 1
ATOM 1680 C CA . GLN A 1 202 ? -15.032 -17.529 30.527 1.00 81.38 202 GLN A CA 1
ATOM 1681 C C . GLN A 1 202 ? -14.247 -17.965 31.761 1.00 81.38 202 GLN A C 1
ATOM 1683 O O . GLN A 1 202 ? -14.701 -18.824 32.513 1.00 81.38 202 GLN A O 1
ATOM 1688 N N . GLU A 1 203 ? -13.052 -17.410 31.938 1.00 83.06 203 GLU A N 1
ATOM 1689 C CA . GLU A 1 203 ? -12.081 -17.942 32.894 1.00 83.06 203 GLU A CA 1
ATOM 1690 C C . GLU A 1 203 ? -12.233 -17.308 34.276 1.00 83.06 203 GLU A C 1
ATOM 1692 O O . GLU A 1 203 ? -12.014 -17.969 35.293 1.00 83.06 203 GLU A O 1
ATOM 1697 N N . ARG A 1 204 ? -12.630 -16.031 34.325 1.00 86.62 204 ARG A N 1
ATOM 1698 C CA . ARG A 1 204 ? -12.600 -15.238 35.555 1.00 86.62 204 ARG A CA 1
ATOM 1699 C C . ARG A 1 204 ? -13.981 -14.789 36.008 1.00 86.62 204 ARG A C 1
ATOM 1701 O O . ARG A 1 204 ? -14.427 -15.204 37.074 1.00 86.62 204 ARG A O 1
ATOM 1708 N N . LYS A 1 205 ? -14.662 -13.951 35.220 1.00 87.69 205 LYS A N 1
ATOM 1709 C CA . LYS A 1 205 ? -15.856 -13.218 35.682 1.00 87.69 205 LYS A CA 1
ATOM 1710 C C . LYS A 1 205 ? -16.961 -14.146 36.180 1.00 87.69 205 LYS A C 1
ATOM 1712 O O . LYS A 1 205 ? -17.492 -13.934 37.263 1.00 87.69 205 LYS A O 1
ATOM 1717 N N . ILE A 1 206 ? -17.276 -15.208 35.440 1.00 86.19 206 ILE A N 1
ATOM 1718 C CA . ILE A 1 206 ? -18.337 -16.138 35.845 1.00 86.19 206 ILE A CA 1
ATOM 1719 C C . ILE A 1 206 ? -18.009 -16.897 37.140 1.00 86.19 206 ILE A C 1
ATOM 1721 O O . ILE A 1 206 ? -18.886 -17.108 37.980 1.00 86.19 206 ILE A O 1
ATOM 1725 N N . ASN A 1 207 ? -16.743 -17.273 37.326 1.00 86.19 207 ASN A N 1
ATOM 1726 C CA . ASN A 1 207 ? -16.281 -17.968 38.525 1.00 86.19 207 ASN A CA 1
ATOM 1727 C C . ASN A 1 207 ? -16.315 -17.029 39.733 1.00 86.19 207 ASN A C 1
ATOM 1729 O O . ASN A 1 207 ? -16.865 -17.385 40.776 1.00 86.19 207 ASN A O 1
ATOM 1733 N N . ASN A 1 208 ? -15.833 -15.799 39.552 1.00 88.31 208 ASN A N 1
ATOM 1734 C CA . ASN A 1 208 ? -15.891 -14.757 40.570 1.00 88.31 208 ASN A CA 1
ATOM 1735 C C . ASN A 1 208 ? -17.331 -14.412 40.957 1.00 88.31 208 ASN A C 1
ATOM 1737 O O . ASN A 1 208 ? -17.607 -14.239 42.142 1.00 88.31 208 ASN A O 1
ATOM 1741 N N . PHE A 1 209 ? -18.262 -14.366 39.997 1.00 88.94 209 PHE A N 1
ATOM 1742 C CA . PHE A 1 209 ? -19.676 -14.117 40.279 1.00 88.94 209 PHE A CA 1
ATOM 1743 C C . PHE A 1 209 ? -20.256 -15.197 41.198 1.00 88.94 209 PHE A C 1
ATOM 1745 O O . PHE A 1 209 ? -20.862 -14.884 42.217 1.00 88.94 209 PHE A O 1
ATOM 1752 N N . ARG A 1 210 ? -20.017 -16.476 40.882 1.00 87.50 210 ARG A N 1
ATOM 1753 C CA . ARG A 1 210 ? -20.518 -17.605 41.685 1.00 87.50 210 ARG A CA 1
ATOM 1754 C C . ARG A 1 210 ? -19.969 -17.610 43.110 1.00 87.50 210 ARG A C 1
ATOM 1756 O O . ARG A 1 210 ? -20.715 -17.912 44.035 1.00 87.50 210 ARG A O 1
ATOM 1763 N N . GLN A 1 211 ? -18.694 -17.264 43.275 1.00 88.62 211 GLN A N 1
ATOM 1764 C CA . GLN A 1 211 ? -18.063 -17.140 44.592 1.00 88.62 211 GLN A CA 1
ATOM 1765 C C . GLN A 1 211 ? -18.594 -15.928 45.367 1.00 88.62 211 GLN A C 1
ATOM 1767 O O . GLN A 1 211 ? -18.865 -16.025 46.559 1.00 88.62 211 GLN A O 1
ATOM 1772 N N . SER A 1 212 ? -18.780 -14.794 44.687 1.00 89.25 212 SER A N 1
ATOM 1773 C CA . SER A 1 212 ? -19.235 -13.549 45.318 1.00 89.25 212 SER A CA 1
ATOM 1774 C C . SER A 1 212 ? -20.717 -13.572 45.694 1.00 89.25 212 SER A C 1
ATOM 1776 O O . SER A 1 212 ? -21.121 -12.903 46.644 1.00 89.25 212 SER A O 1
ATOM 1778 N N . PHE A 1 213 ? -21.534 -14.350 44.975 1.00 89.06 213 PHE A N 1
ATOM 1779 C CA . PHE A 1 213 ? -22.978 -14.453 45.195 1.00 89.06 213 PHE A CA 1
ATOM 1780 C C . PHE A 1 213 ? -23.430 -15.915 45.356 1.00 89.06 213 PHE A C 1
ATOM 1782 O O . PHE A 1 213 ? -24.142 -16.445 44.499 1.00 89.06 213 PHE A O 1
ATOM 1789 N N . PRO A 1 214 ? -23.096 -16.584 46.479 1.00 83.88 214 PRO A N 1
ATOM 1790 C CA . PRO A 1 214 ? -23.434 -17.994 46.687 1.00 83.88 214 PRO A CA 1
ATOM 1791 C C . PRO A 1 214 ? -24.943 -18.285 46.654 1.00 83.88 214 PRO A C 1
ATOM 1793 O O . PRO A 1 214 ? -25.358 -19.380 46.279 1.00 83.88 214 PRO A O 1
ATOM 1796 N N . GLY A 1 215 ? -25.781 -17.304 47.015 1.00 83.75 215 GLY A N 1
ATOM 1797 C CA . GLY A 1 215 ? -27.243 -17.418 46.932 1.00 83.75 215 GLY A CA 1
ATOM 1798 C C . GLY A 1 215 ? -27.763 -17.583 45.499 1.00 83.75 215 GLY A C 1
ATOM 1799 O O . GLY A 1 215 ? -28.778 -18.242 45.289 1.00 83.75 215 GLY A O 1
ATOM 1800 N N . ASP A 1 216 ? -27.019 -17.068 44.520 1.00 85.00 216 ASP A N 1
ATOM 1801 C CA . ASP A 1 216 ? -27.319 -17.166 43.092 1.00 85.00 216 ASP A CA 1
ATOM 1802 C C . ASP A 1 216 ? -26.572 -18.350 42.427 1.00 85.00 216 ASP A C 1
ATOM 1804 O O . ASP A 1 216 ? -26.708 -18.582 41.227 1.00 85.00 216 ASP A O 1
ATOM 1808 N N . ALA A 1 217 ? -25.814 -19.160 43.184 1.00 74.19 217 ALA A N 1
ATOM 1809 C CA . ALA A 1 217 ? -24.977 -20.239 42.639 1.00 74.19 217 ALA A CA 1
ATOM 1810 C C . ALA A 1 217 ? -25.764 -21.350 41.919 1.00 74.19 217 ALA A C 1
ATOM 1812 O O . ALA A 1 217 ? -25.202 -22.072 41.095 1.00 74.19 217 ALA A O 1
ATOM 1813 N N . LYS A 1 218 ? -27.059 -21.494 42.231 1.00 79.44 218 LYS A N 1
ATOM 1814 C CA . LYS A 1 218 ? -27.958 -22.476 41.602 1.00 79.44 218 LYS A CA 1
ATOM 1815 C C . LYS A 1 218 ? -28.541 -22.005 40.268 1.00 79.44 218 LYS A C 1
ATOM 1817 O O . LYS A 1 218 ? -29.183 -22.808 39.597 1.00 79.44 218 LYS A O 1
ATOM 1822 N N . LEU A 1 219 ? -28.353 -20.737 39.896 1.00 84.19 219 LEU A N 1
ATOM 1823 C CA . LEU A 1 219 ? -28.851 -20.222 38.626 1.00 84.19 219 LEU A CA 1
ATOM 1824 C C . LEU A 1 219 ? -28.087 -20.851 37.455 1.00 84.19 219 LEU A C 1
ATOM 1826 O O . LEU A 1 219 ? -26.856 -20.955 37.458 1.00 84.19 219 LEU A O 1
ATOM 1830 N N . GLU A 1 220 ? -28.821 -21.222 36.410 1.00 86.69 220 GLU A N 1
ATOM 1831 C CA . GLU A 1 220 ? -28.237 -21.511 35.103 1.00 86.69 220 GLU A CA 1
ATOM 1832 C C . GLU A 1 220 ? -27.741 -20.186 34.504 1.00 86.69 220 GLU A C 1
ATOM 1834 O O . GLU A 1 220 ? -28.534 -19.345 34.071 1.00 86.69 220 GLU A O 1
ATOM 1839 N N . MET A 1 221 ? -26.425 -19.970 34.556 1.00 85.94 221 MET A N 1
ATOM 1840 C CA . MET A 1 221 ? -25.804 -18.706 34.165 1.00 85.94 221 MET A CA 1
ATOM 1841 C C . MET A 1 221 ? -25.374 -18.701 32.700 1.00 85.94 221 MET A C 1
ATOM 1843 O O . MET A 1 221 ? -24.616 -19.562 32.256 1.00 85.94 221 MET A O 1
ATOM 1847 N N . TYR A 1 222 ? -25.792 -17.660 31.991 1.00 88.56 222 TYR A N 1
ATOM 1848 C CA . TYR A 1 222 ? -25.396 -17.329 30.631 1.00 88.56 222 TYR A CA 1
ATOM 1849 C C . TYR A 1 222 ? -24.389 -16.178 30.660 1.00 88.56 222 TYR A C 1
ATOM 1851 O O . TYR A 1 222 ? -24.412 -15.327 31.551 1.00 88.56 222 TYR A O 1
ATOM 1859 N N . ILE A 1 223 ? -23.528 -16.124 29.649 1.00 90.75 223 ILE A N 1
ATOM 1860 C CA . ILE A 1 223 ? -22.566 -15.040 29.455 1.00 90.75 223 ILE A CA 1
ATOM 1861 C C . ILE A 1 223 ? -22.949 -14.281 28.193 1.00 90.75 223 ILE A C 1
ATOM 1863 O O . ILE A 1 223 ? -23.178 -14.886 27.142 1.00 90.75 223 ILE A O 1
ATOM 1867 N N . ALA A 1 224 ? -22.983 -12.958 28.292 1.00 90.38 224 ALA A N 1
ATOM 1868 C CA . ALA A 1 224 ? -23.202 -12.070 27.171 1.00 90.38 224 ALA A CA 1
ATOM 1869 C C . ALA A 1 224 ? -22.080 -11.035 27.046 1.00 90.38 224 ALA A C 1
ATOM 1871 O O . ALA A 1 224 ? -21.620 -10.464 28.032 1.00 90.38 224 ALA A O 1
ATOM 1872 N N . LEU A 1 225 ? -21.685 -10.761 25.807 1.00 92.00 225 LEU A N 1
ATOM 1873 C CA . LEU A 1 225 ? -20.833 -9.637 25.445 1.00 92.00 225 LEU A CA 1
ATOM 1874 C C . LEU A 1 225 ? -21.688 -8.611 24.717 1.00 92.00 225 LEU A C 1
ATOM 1876 O O . LEU A 1 225 ? -22.307 -8.918 23.694 1.00 92.00 225 LEU A O 1
ATOM 1880 N N . ALA A 1 226 ? -21.718 -7.397 25.244 1.00 89.25 226 ALA A N 1
ATOM 1881 C CA . ALA A 1 226 ? -22.427 -6.270 24.681 1.00 89.25 226 ALA A CA 1
ATOM 1882 C C . ALA A 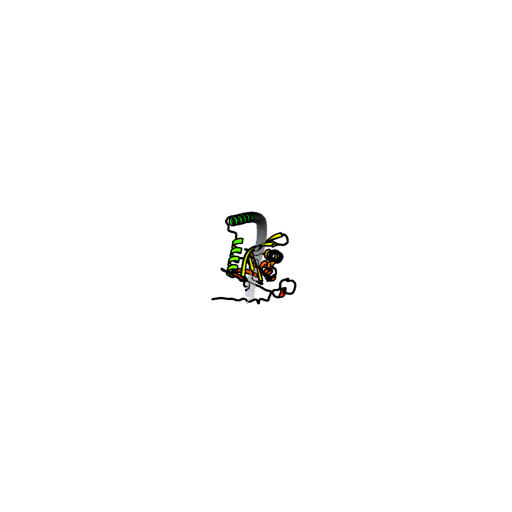1 226 ? -21.444 -5.250 24.124 1.00 89.25 226 ALA A C 1
ATOM 1884 O O . ALA A 1 226 ? -20.538 -4.797 24.822 1.00 89.25 226 ALA A O 1
ATOM 1885 N N . GLY A 1 227 ? -21.621 -4.860 22.864 1.00 86.88 227 GLY A N 1
ATOM 1886 C CA . GLY A 1 227 ? -20.778 -3.818 22.305 1.00 86.88 227 GLY A CA 1
ATOM 1887 C C . GLY A 1 227 ? -21.285 -3.150 21.044 1.00 86.88 227 GLY A C 1
ATOM 1888 O O . GLY A 1 227 ? -22.141 -3.665 20.320 1.00 86.88 227 GLY A O 1
ATOM 1889 N N . ILE A 1 228 ? -20.722 -1.967 20.798 1.00 80.00 228 ILE A N 1
ATOM 1890 C CA . ILE A 1 228 ? -20.989 -1.162 19.600 1.00 80.00 228 ILE A CA 1
ATOM 1891 C C . ILE A 1 228 ? -20.316 -1.814 18.388 1.00 80.00 228 ILE A C 1
ATOM 1893 O O . ILE A 1 228 ? -20.903 -1.916 17.314 1.00 80.00 228 ILE A O 1
ATOM 1897 N N . SER A 1 229 ? -19.095 -2.324 18.576 1.00 80.50 229 SER A N 1
ATOM 1898 C CA . SER A 1 229 ? -18.334 -3.054 17.559 1.00 80.50 229 SER A CA 1
ATOM 1899 C C . SER A 1 229 ? -17.663 -4.305 18.132 1.00 80.50 229 SER A C 1
ATOM 1901 O O . SER A 1 229 ? -17.387 -4.389 19.328 1.00 80.50 229 SER A O 1
ATOM 1903 N N . PHE A 1 230 ? -17.402 -5.287 17.267 1.00 84.75 230 PHE A N 1
ATOM 1904 C CA . PHE A 1 230 ? -16.738 -6.544 17.611 1.00 84.75 230 PHE A CA 1
ATOM 1905 C C . PHE A 1 230 ? -15.564 -6.774 16.668 1.00 84.75 230 PHE A C 1
ATOM 1907 O O . PHE A 1 230 ? -15.704 -6.620 15.454 1.00 84.75 230 PHE A O 1
ATOM 1914 N N . GLU A 1 231 ? -14.418 -7.172 17.212 1.00 90.38 231 GLU A N 1
ATOM 1915 C CA . GLU A 1 231 ? -13.335 -7.678 16.376 1.00 90.38 231 GLU A CA 1
ATOM 1916 C C . GLU A 1 231 ? -13.727 -9.026 15.758 1.00 90.38 231 GLU A C 1
ATOM 1918 O O . GLU A 1 231 ? -14.277 -9.865 16.474 1.00 90.38 231 GLU A O 1
ATOM 1923 N N . PRO A 1 232 ? -13.413 -9.289 14.474 1.00 85.12 232 PRO A N 1
ATOM 1924 C CA . PRO A 1 232 ? -13.834 -10.524 13.807 1.00 85.12 232 PRO A CA 1
ATOM 1925 C C . PRO A 1 232 ? -13.439 -11.791 14.577 1.00 85.12 232 PRO A C 1
ATOM 1927 O O . PRO A 1 232 ? -14.276 -12.652 14.834 1.00 85.12 232 PRO A O 1
ATOM 1930 N N . LYS A 1 233 ? -12.186 -11.854 15.049 1.00 89.06 233 LYS A N 1
ATOM 1931 C CA . LYS A 1 233 ? -11.684 -12.984 15.846 1.00 89.06 233 LYS A CA 1
ATOM 1932 C C . LYS A 1 233 ? -12.394 -13.117 17.196 1.00 89.06 233 LYS A C 1
ATOM 1934 O O . LYS A 1 233 ? -12.671 -14.234 17.620 1.00 89.06 233 LYS A O 1
ATOM 1939 N N . ALA A 1 234 ? -12.696 -11.999 17.858 1.00 88.19 234 ALA A N 1
ATOM 1940 C CA . ALA A 1 234 ? -13.408 -11.996 19.135 1.00 88.19 234 ALA A CA 1
ATOM 1941 C C . ALA A 1 234 ? -14.849 -12.490 18.964 1.00 88.19 234 ALA A C 1
ATOM 1943 O O . ALA A 1 234 ? -15.323 -13.306 19.745 1.00 88.19 234 ALA A O 1
ATOM 1944 N N . GLU A 1 235 ? -15.531 -12.051 17.904 1.00 85.75 235 GLU A N 1
ATOM 1945 C CA . GLU A 1 235 ? -16.875 -12.517 17.567 1.00 85.75 235 GLU A CA 1
ATOM 1946 C C . GLU A 1 235 ? -16.907 -14.018 17.255 1.00 85.75 235 GLU A C 1
ATOM 1948 O O . GLU A 1 235 ? -17.788 -14.726 17.742 1.00 85.75 235 GLU A O 1
ATOM 1953 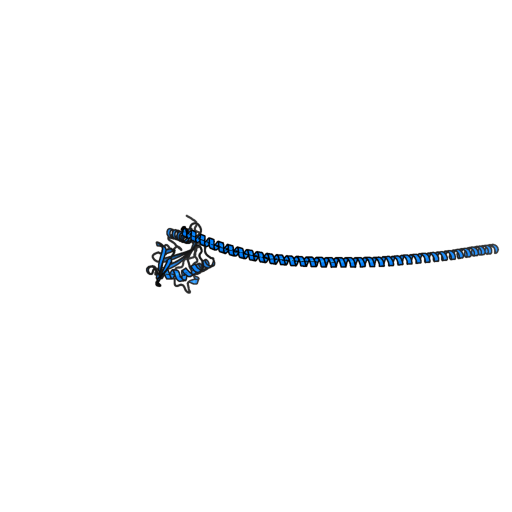N N . GLU A 1 236 ? -15.959 -14.520 16.464 1.00 84.94 236 GLU A N 1
ATOM 1954 C CA . GLU A 1 236 ? -15.842 -15.952 16.165 1.00 84.94 236 GLU A CA 1
ATOM 1955 C C . GLU A 1 236 ? -15.565 -16.789 17.416 1.00 84.94 236 GLU A C 1
ATOM 1957 O O . GLU A 1 236 ? -16.104 -17.884 17.572 1.00 84.94 236 GLU A O 1
ATOM 1962 N N . GLU A 1 237 ? -14.706 -16.305 18.310 1.00 85.25 237 GLU A N 1
ATOM 1963 C CA . GLU A 1 237 ? -14.368 -16.988 19.558 1.00 85.25 237 GLU A CA 1
ATOM 1964 C C . GLU A 1 237 ? -15.532 -16.986 20.543 1.00 85.25 237 GLU A C 1
ATOM 1966 O O . GLU A 1 237 ? -15.887 -18.040 21.060 1.00 85.25 237 GLU A O 1
ATOM 1971 N N . ALA A 1 238 ? -16.204 -15.848 20.716 1.00 83.50 238 ALA A N 1
ATOM 1972 C CA . ALA A 1 238 ? -17.383 -15.739 21.563 1.00 83.50 238 ALA A CA 1
ATOM 1973 C C . ALA A 1 238 ? -18.538 -16.627 21.068 1.00 83.50 238 ALA A C 1
ATOM 1975 O O . ALA A 1 238 ? -19.188 -17.296 21.869 1.00 83.50 238 ALA A O 1
ATOM 1976 N N . LYS A 1 239 ? -18.750 -16.712 19.745 1.00 82.25 239 LYS A N 1
ATOM 1977 C CA . LYS A 1 239 ? -19.718 -17.652 19.151 1.00 82.25 239 LYS A CA 1
ATOM 1978 C C . LYS A 1 239 ? -19.347 -19.106 19.434 1.00 82.25 239 LYS A C 1
ATOM 1980 O O . LYS A 1 239 ? -20.211 -19.884 19.823 1.00 82.25 239 LYS A O 1
ATOM 1985 N N . ARG A 1 240 ? -18.071 -19.477 19.269 1.00 80.38 240 ARG A N 1
ATOM 1986 C CA . ARG A 1 240 ? -17.579 -20.829 19.597 1.00 80.38 240 ARG A CA 1
ATOM 1987 C C . ARG A 1 240 ? -17.701 -21.147 21.089 1.00 80.38 240 ARG A C 1
ATOM 1989 O O . ARG A 1 240 ? -17.969 -22.284 21.446 1.00 80.38 240 ARG A O 1
ATOM 1996 N N . ALA A 1 241 ? -17.543 -20.143 21.944 1.00 77.38 241 ALA A N 1
ATOM 1997 C CA . ALA A 1 241 ? -17.711 -20.240 23.389 1.00 77.38 241 ALA A CA 1
ATOM 1998 C C . ALA A 1 241 ? -19.181 -20.332 23.845 1.00 77.38 241 ALA A C 1
ATOM 2000 O O . ALA A 1 241 ? -19.428 -20.475 25.041 1.00 77.38 241 ALA A O 1
ATOM 2001 N N . GLY A 1 242 ? -20.154 -20.228 22.931 1.00 77.81 242 GLY A N 1
ATOM 2002 C CA . GLY A 1 242 ? -21.579 -20.223 23.270 1.00 77.81 242 GLY A CA 1
ATOM 2003 C C . GLY A 1 242 ? -22.046 -18.939 23.963 1.00 77.81 242 GLY A C 1
ATOM 2004 O O . GLY A 1 242 ? -23.076 -18.946 24.634 1.00 77.81 242 GLY A O 1
ATOM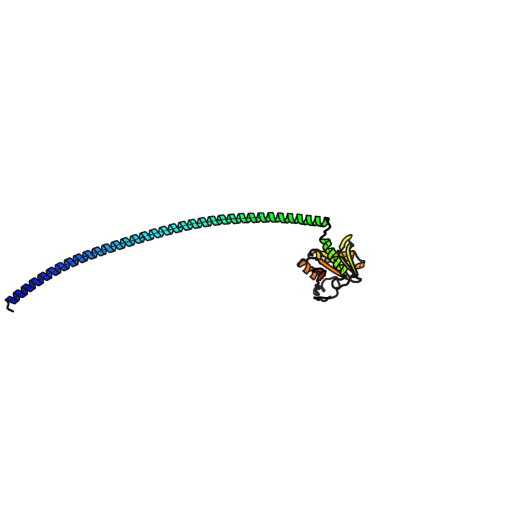 2005 N N . MET A 1 243 ? -21.300 -17.838 23.826 1.00 85.12 243 MET A N 1
ATOM 2006 C CA . MET A 1 243 ? -21.685 -16.552 24.401 1.00 85.12 243 MET A CA 1
ATOM 2007 C C . MET A 1 243 ? -22.772 -15.863 23.587 1.00 85.12 243 MET A C 1
ATOM 2009 O O . MET A 1 243 ? -22.824 -15.920 22.356 1.00 85.12 243 MET A O 1
ATOM 2013 N N . ILE A 1 244 ? -23.601 -15.115 24.300 1.00 86.88 244 ILE A N 1
ATOM 2014 C CA . ILE A 1 244 ? -24.605 -14.233 23.727 1.00 86.88 244 ILE A CA 1
ATOM 2015 C C . ILE A 1 244 ? -23.923 -12.956 23.228 1.00 86.88 244 ILE A C 1
ATOM 2017 O O . ILE A 1 244 ? -23.219 -12.295 23.985 1.00 86.88 244 ILE A O 1
ATOM 2021 N N . LEU A 1 245 ? -24.158 -12.562 21.974 1.00 87.19 245 LEU A N 1
ATOM 2022 C CA . LEU A 1 245 ? -23.625 -11.308 21.437 1.00 87.19 245 LEU A CA 1
ATOM 2023 C C . LEU A 1 245 ? -24.724 -10.255 21.325 1.00 87.19 245 LEU A C 1
ATOM 2025 O O . LEU A 1 245 ? -25.625 -10.370 20.491 1.00 87.19 245 LEU A O 1
ATOM 2029 N N . LEU A 1 246 ? -24.637 -9.203 22.136 1.00 86.06 246 LEU A N 1
ATOM 2030 C CA . LEU A 1 246 ? -25.523 -8.044 22.067 1.00 86.06 246 LEU A CA 1
ATOM 2031 C C . LEU A 1 246 ? -24.853 -6.959 21.227 1.00 86.06 246 LEU A C 1
ATOM 2033 O O . LEU A 1 246 ? -23.890 -6.323 21.649 1.00 86.06 246 LEU A O 1
ATOM 2037 N N . LYS A 1 247 ? -25.368 -6.751 20.015 1.00 82.75 247 LYS A N 1
ATOM 2038 C CA . LYS A 1 247 ? -24.873 -5.721 19.100 1.00 82.75 247 LYS A CA 1
ATOM 2039 C C . LYS A 1 247 ? -25.866 -4.573 19.035 1.00 82.75 247 LYS A C 1
ATOM 2041 O O . LYS A 1 247 ? -27.078 -4.791 18.937 1.00 82.75 247 LYS A O 1
ATOM 2046 N N . GLN A 1 248 ? -25.365 -3.344 19.049 1.00 69.25 248 GLN A N 1
ATOM 2047 C CA . GLN A 1 248 ? -26.190 -2.203 18.674 1.00 69.25 248 GLN A CA 1
ATOM 2048 C C . GLN A 1 248 ? -26.508 -2.297 17.174 1.00 69.25 248 GLN A C 1
ATOM 2050 O O . GLN A 1 248 ? -25.602 -2.332 16.345 1.00 69.25 248 GLN A O 1
ATOM 2055 N N . VAL A 1 249 ? -27.794 -2.389 16.821 1.00 57.53 249 VAL A N 1
ATOM 2056 C CA . VAL A 1 249 ? -28.254 -2.409 15.425 1.00 57.53 249 VAL A CA 1
ATOM 2057 C C . VAL A 1 249 ? -29.496 -1.525 15.322 1.00 57.53 249 VAL A C 1
ATOM 2059 O O . VAL A 1 249 ? -30.582 -1.926 15.736 1.00 57.53 249 VAL A O 1
ATOM 2062 N N . GLY A 1 250 ? -29.342 -0.322 14.767 1.00 50.06 250 GLY A N 1
ATOM 2063 C CA . GLY A 1 250 ? -30.387 0.708 14.808 1.00 50.06 250 GLY A CA 1
ATOM 2064 C C . GLY A 1 250 ? -30.586 1.275 16.222 1.00 50.06 250 GLY A C 1
ATOM 2065 O O . GLY A 1 250 ? -29.686 1.193 17.055 1.00 50.06 250 GLY A O 1
ATOM 2066 N N . GLU A 1 251 ? -31.770 1.826 16.509 1.00 44.16 251 GLU A N 1
ATOM 2067 C CA . GLU A 1 251 ? -32.107 2.430 17.816 1.00 44.16 251 GLU A CA 1
ATOM 2068 C C . GLU A 1 251 ? -32.220 1.420 18.977 1.00 44.16 251 GLU A C 1
ATOM 2070 O O . GLU A 1 251 ? -32.407 1.818 20.125 1.00 44.16 251 GLU A O 1
ATOM 2075 N N . ARG A 1 252 ? -32.139 0.107 18.709 1.00 49.59 252 ARG A N 1
ATOM 2076 C CA . ARG A 1 252 ? -32.321 -0.950 19.718 1.00 49.59 252 ARG A CA 1
ATOM 2077 C C . ARG A 1 252 ? -31.185 -1.968 19.673 1.00 49.59 252 ARG A C 1
ATOM 2079 O O . ARG A 1 252 ? -30.725 -2.368 18.606 1.00 49.59 252 ARG A O 1
ATOM 2086 N N . ALA A 1 253 ? -30.756 -2.459 20.835 1.00 51.25 253 ALA A N 1
ATOM 2087 C CA . ALA A 1 253 ? -29.831 -3.589 20.885 1.00 51.25 253 ALA A CA 1
ATOM 2088 C C . ALA A 1 253 ? -30.532 -4.859 20.371 1.00 51.25 253 ALA A C 1
ATOM 2090 O O . ALA A 1 253 ? -31.563 -5.283 20.905 1.00 51.25 253 ALA A O 1
ATOM 2091 N N . ARG A 1 254 ? -29.965 -5.482 19.333 1.00 55.12 254 ARG A N 1
ATOM 2092 C CA . ARG A 1 254 ? -30.400 -6.793 18.840 1.00 55.12 254 ARG A CA 1
ATOM 2093 C C . ARG A 1 254 ? -29.338 -7.821 19.199 1.00 55.12 254 ARG A C 1
ATOM 2095 O O . ARG A 1 254 ? -28.166 -7.680 18.857 1.00 55.12 254 ARG A O 1
ATOM 2102 N N . ALA A 1 255 ? -29.764 -8.869 19.887 1.00 49.53 255 ALA A N 1
ATOM 2103 C CA . ALA A 1 255 ? -28.904 -9.997 20.178 1.00 49.53 255 ALA A CA 1
ATOM 2104 C C . ALA A 1 255 ? -28.786 -10.895 18.934 1.00 49.53 255 ALA A C 1
ATOM 2106 O O . ALA A 1 255 ? -29.804 -11.227 18.324 1.00 49.53 255 ALA A O 1
ATOM 2107 N N . LYS A 1 256 ? -27.560 -11.264 18.548 1.00 49.19 256 LYS A N 1
ATOM 2108 C CA . LYS A 1 256 ? -27.284 -12.280 17.520 1.00 49.19 256 LYS A CA 1
ATOM 2109 C C . LYS A 1 256 ? -26.677 -13.502 18.209 1.00 49.19 256 LYS A C 1
ATOM 2111 O O . LYS A 1 256 ? -25.750 -13.355 19.000 1.00 49.19 256 LYS A O 1
ATOM 2116 N N . PHE A 1 257 ? -27.180 -14.693 17.899 1.00 43.44 257 PHE A N 1
ATOM 2117 C CA . PHE A 1 257 ? -26.785 -15.937 18.565 1.00 43.44 257 PHE A CA 1
ATOM 2118 C C . PHE A 1 257 ? -26.290 -16.965 17.552 1.00 43.44 257 PHE A C 1
ATOM 2120 O O . PHE A 1 257 ? -26.834 -17.046 16.457 1.00 43.44 257 PHE A O 1
ATOM 2127 N N . ASN A 1 258 ? -25.304 -17.768 17.953 1.00 35.94 258 ASN A N 1
ATOM 2128 C CA . ASN A 1 258 ? -25.000 -19.069 17.362 1.00 35.94 258 ASN A CA 1
ATOM 2129 C C . ASN A 1 258 ? -24.841 -20.050 18.524 1.00 35.94 258 ASN A C 1
ATOM 2131 O O . ASN A 1 258 ? -23.937 -19.881 19.338 1.00 35.94 258 ASN A O 1
ATOM 2135 N N . VAL A 1 259 ? -25.703 -21.061 18.602 1.00 38.47 259 VAL A N 1
ATOM 2136 C CA . VAL A 1 259 ? -25.520 -22.207 19.501 1.00 38.47 259 VAL A CA 1
ATOM 2137 C C . VAL A 1 259 ? -25.092 -23.366 18.609 1.00 38.47 259 VAL A C 1
ATOM 2139 O O . VAL A 1 259 ? -25.864 -23.803 17.762 1.00 38.47 259 VAL A O 1
ATOM 2142 N N . THR A 1 260 ? -23.839 -23.806 18.720 1.00 33.12 260 THR A N 1
ATOM 2143 C CA . THR A 1 260 ? -23.342 -24.964 17.959 1.00 33.12 260 THR A CA 1
ATOM 2144 C C . THR A 1 260 ? -23.416 -26.209 18.839 1.00 33.12 260 THR A C 1
ATOM 2146 O O . THR A 1 260 ? -22.758 -26.290 19.873 1.00 33.12 260 THR A O 1
ATOM 2149 N N . GLU A 1 261 ? -24.233 -27.182 18.429 1.00 34.19 261 GLU A N 1
ATOM 2150 C CA . GLU A 1 261 ? -24.453 -28.451 19.141 1.00 34.19 261 GLU A CA 1
ATOM 2151 C C . GLU A 1 261 ? -23.181 -29.315 19.274 1.00 34.19 261 GLU A C 1
ATOM 2153 O O . GLU A 1 261 ? -23.101 -30.174 20.148 1.00 34.19 261 GLU A O 1
ATOM 2158 N N . GLU A 1 262 ? -22.152 -29.108 18.447 1.00 31.28 262 GLU A N 1
ATOM 2159 C CA . GLU A 1 262 ? -21.002 -30.026 18.368 1.00 31.28 262 GLU A CA 1
ATOM 2160 C C . GLU A 1 262 ? -19.968 -29.885 19.498 1.00 31.28 262 GLU A C 1
ATOM 2162 O O . GLU A 1 262 ? -19.238 -30.837 19.779 1.00 31.28 262 GLU A O 1
ATOM 2167 N N . ILE A 1 263 ? -19.923 -28.758 20.217 1.00 33.84 263 ILE A N 1
ATOM 2168 C CA . ILE A 1 263 ? -18.994 -28.577 21.357 1.00 33.84 263 ILE A CA 1
ATOM 2169 C C . ILE A 1 263 ? -19.561 -29.210 22.653 1.00 33.84 263 ILE A C 1
ATOM 2171 O O . ILE A 1 263 ? -18.845 -29.403 23.638 1.00 33.84 263 ILE A O 1
ATOM 2175 N N . VAL A 1 264 ? -20.828 -29.649 22.624 1.00 37.62 264 VAL A N 1
ATOM 2176 C CA . VAL A 1 264 ? -21.616 -30.146 23.770 1.00 37.62 264 VAL A CA 1
ATOM 2177 C C . VAL A 1 264 ? -21.065 -31.431 24.396 1.00 37.62 264 VAL A C 1
ATOM 2179 O O . VAL A 1 264 ? -21.328 -31.700 25.564 1.00 37.62 264 VAL A O 1
ATOM 2182 N N . LYS A 1 265 ? -20.273 -32.241 23.685 1.00 31.84 265 LYS A N 1
ATOM 2183 C CA . LYS A 1 265 ? -19.913 -33.577 24.196 1.00 31.84 265 LYS A CA 1
ATOM 2184 C C . LYS A 1 265 ? -18.573 -33.702 24.903 1.00 31.84 265 LYS A C 1
ATOM 2186 O O . LYS A 1 265 ? -18.342 -34.768 25.468 1.00 31.84 265 LYS A O 1
ATOM 2191 N N . LYS A 1 266 ? -17.686 -32.696 24.886 1.00 31.86 266 LYS A N 1
ATOM 2192 C CA . LYS A 1 266 ? -16.315 -32.946 25.363 1.00 31.86 266 LYS A CA 1
ATOM 2193 C C . LYS A 1 266 ? -15.768 -32.151 26.537 1.00 31.86 266 LYS A C 1
ATOM 2195 O O . LYS A 1 266 ? -14.834 -32.708 27.085 1.00 31.86 266 LYS A O 1
ATOM 2200 N N . ASN A 1 267 ? -16.275 -30.980 26.964 1.00 31.81 267 ASN A N 1
ATOM 2201 C CA . ASN A 1 267 ? -15.668 -30.267 28.120 1.00 31.81 267 ASN A CA 1
ATOM 2202 C C . ASN A 1 267 ? -16.453 -29.079 28.756 1.00 31.81 267 ASN A C 1
ATOM 2204 O O . ASN A 1 267 ? -15.829 -28.207 29.354 1.00 31.81 267 ASN A O 1
ATOM 2208 N N . ALA A 1 268 ? -17.788 -28.986 28.683 1.00 31.75 268 ALA A N 1
ATOM 2209 C CA . ALA A 1 268 ? -18.511 -27.865 29.319 1.00 31.75 268 ALA A CA 1
ATOM 2210 C C . ALA A 1 268 ? -19.127 -28.248 30.689 1.00 31.75 268 ALA A C 1
ATOM 2212 O O . ALA A 1 268 ? -19.914 -29.191 30.738 1.00 31.75 268 ALA A O 1
ATOM 2213 N N . PRO A 1 269 ? -18.857 -27.514 31.792 1.00 30.58 269 PRO A N 1
ATOM 2214 C CA . PRO A 1 269 ? -19.485 -27.733 33.105 1.00 30.58 269 PRO A CA 1
ATOM 2215 C C . PRO A 1 269 ? -20.903 -27.130 33.224 1.00 30.58 269 PRO A C 1
ATOM 2217 O O . PRO A 1 269 ? -21.383 -26.884 34.330 1.00 30.58 269 PRO A O 1
ATOM 2220 N N . PHE A 1 270 ? -21.579 -26.859 32.106 1.00 37.62 270 PHE A N 1
ATOM 2221 C CA . PHE A 1 270 ? -22.879 -26.186 32.073 1.00 37.62 270 PHE A CA 1
ATOM 2222 C C . PHE A 1 270 ? -23.919 -27.082 31.385 1.00 37.62 270 PHE A C 1
ATOM 2224 O O . PHE A 1 270 ? -23.713 -27.446 30.226 1.00 37.62 270 PHE A O 1
ATOM 2231 N N . PRO A 1 271 ? -25.039 -27.435 32.040 1.00 30.14 271 PRO A N 1
ATOM 2232 C CA . PRO A 1 271 ? -26.186 -27.975 31.328 1.00 30.14 271 PRO A CA 1
ATOM 2233 C C . PRO A 1 271 ? -26.881 -26.823 30.595 1.00 30.14 271 PRO A C 1
ATOM 2235 O O . PRO A 1 271 ? -27.201 -25.813 31.215 1.00 30.14 271 PRO A O 1
ATOM 2238 N N . MET A 1 272 ? -27.116 -26.967 29.290 1.00 37.78 272 MET A N 1
ATOM 2239 C CA . MET A 1 272 ? -27.946 -26.029 28.534 1.00 37.78 272 MET A CA 1
ATOM 2240 C C . MET A 1 272 ? -28.924 -26.750 27.613 1.00 37.78 272 MET A C 1
ATOM 2242 O O . MET A 1 272 ? -28.590 -27.725 26.939 1.00 37.78 272 MET A O 1
ATOM 2246 N N . VAL A 1 273 ? -30.148 -26.224 27.630 1.00 34.50 273 VAL A N 1
ATOM 2247 C CA . VAL A 1 273 ? -31.314 -26.640 26.849 1.00 34.50 273 VAL A CA 1
ATOM 2248 C C . VAL A 1 273 ? -31.143 -26.199 25.393 1.00 34.50 273 VAL A C 1
ATOM 2250 O O . VAL A 1 273 ? -30.758 -25.062 25.129 1.00 34.50 273 VAL A O 1
ATOM 2253 N N . ALA A 1 274 ? -31.455 -27.094 24.452 1.00 26.50 274 ALA A N 1
ATOM 2254 C CA . ALA A 1 274 ? -31.432 -26.817 23.020 1.00 26.50 274 ALA A CA 1
ATOM 2255 C C . ALA A 1 274 ? -32.381 -25.660 22.668 1.00 26.50 274 ALA A C 1
ATOM 2257 O O . ALA A 1 274 ? -33.578 -25.716 22.952 1.00 26.50 274 ALA A O 1
ATOM 2258 N N . ILE A 1 275 ? -31.851 -24.619 22.027 1.00 36.81 275 ILE A N 1
ATOM 2259 C CA . ILE A 1 275 ? -32.654 -23.560 21.415 1.00 36.81 275 ILE A CA 1
ATOM 2260 C C . ILE A 1 275 ? -32.357 -23.614 19.921 1.00 36.81 275 ILE A C 1
ATOM 2262 O O . ILE A 1 275 ? -31.227 -23.365 19.504 1.00 36.81 275 ILE A O 1
ATOM 2266 N N . ASN A 1 276 ? -33.366 -23.978 19.127 1.00 26.59 276 ASN A N 1
ATOM 2267 C CA . ASN A 1 276 ? -33.245 -24.039 17.674 1.00 26.59 276 ASN A CA 1
ATOM 2268 C C . ASN A 1 276 ? -32.801 -22.674 17.118 1.00 26.59 276 ASN A C 1
ATOM 2270 O O . ASN A 1 276 ? -33.363 -21.647 17.521 1.00 26.59 276 ASN A O 1
ATOM 2274 N N . PRO A 1 277 ? -31.845 -22.632 16.175 1.00 28.31 277 PRO A N 1
ATOM 2275 C CA . PRO A 1 277 ? -31.549 -21.412 15.447 1.00 28.31 277 PRO A CA 1
ATOM 2276 C C . PRO A 1 277 ? -32.762 -21.063 14.584 1.00 28.31 277 PRO A C 1
ATOM 2278 O O . PRO A 1 277 ? -33.145 -21.821 13.695 1.00 28.31 277 PRO A O 1
ATOM 2281 N N . VAL A 1 278 ? -33.375 -19.913 14.849 1.00 31.97 278 VAL A N 1
ATOM 2282 C CA . VAL A 1 278 ? -34.374 -19.340 13.948 1.00 31.97 278 VAL A CA 1
ATOM 2283 C C . VAL A 1 278 ? -33.912 -17.941 13.560 1.00 31.97 278 VAL A C 1
ATOM 2285 O O . VAL A 1 278 ? -33.855 -17.037 14.395 1.00 31.97 278 VAL A O 1
ATOM 2288 N N . GLU A 1 279 ? -33.582 -17.756 12.281 1.00 29.95 279 GLU A N 1
ATOM 2289 C CA . GLU A 1 279 ? -33.679 -16.441 11.652 1.00 29.95 279 GLU A CA 1
ATOM 2290 C C . GLU A 1 279 ? -35.164 -16.089 11.581 1.00 29.95 279 GLU A C 1
ATOM 2292 O O . GLU A 1 279 ? -35.891 -16.596 10.731 1.00 29.95 279 GLU A O 1
ATOM 2297 N N . ILE A 1 280 ? -35.639 -15.244 12.496 1.00 32.00 280 ILE A N 1
ATOM 2298 C CA . ILE A 1 280 ? -36.966 -14.643 12.356 1.00 32.00 280 ILE A CA 1
ATOM 2299 C C . ILE A 1 280 ? -36.774 -13.214 11.873 1.00 32.00 280 ILE A C 1
ATOM 2301 O O . ILE A 1 280 ? -36.482 -12.295 12.643 1.00 32.00 280 ILE A O 1
ATOM 2305 N N . ILE A 1 281 ? -36.944 -13.056 10.562 1.00 37.53 281 ILE A N 1
ATOM 2306 C CA . ILE A 1 281 ? -37.359 -11.802 9.945 1.00 37.53 281 ILE A CA 1
ATOM 2307 C C . ILE A 1 281 ? -38.765 -11.533 10.486 1.00 37.53 281 ILE A C 1
ATOM 2309 O O . ILE A 1 281 ? -39.725 -12.189 10.099 1.00 37.53 281 ILE A O 1
ATOM 2313 N N . GLY A 1 282 ? -38.867 -10.623 11.446 1.00 27.30 282 GLY A N 1
ATOM 2314 C CA . GLY A 1 282 ? -40.140 -10.093 11.914 1.00 27.30 282 GLY A CA 1
ATOM 2315 C C . GLY A 1 282 ? -40.199 -8.604 11.611 1.00 27.30 282 GLY A C 1
ATOM 2316 O O . GLY A 1 282 ? -39.701 -7.799 12.396 1.00 27.30 282 GLY A O 1
ATOM 2317 N N . GLU A 1 283 ? -40.779 -8.249 10.471 1.00 27.31 283 GLU A N 1
ATOM 2318 C CA . GLU A 1 283 ? -41.633 -7.059 10.374 1.00 27.31 283 GLU A CA 1
ATOM 2319 C C . GLU A 1 283 ? -43.097 -7.527 10.542 1.00 27.31 283 GLU A C 1
ATOM 2321 O O . GLU A 1 283 ? -43.366 -8.716 10.367 1.00 27.31 283 GLU A O 1
ATOM 2326 N N . PRO A 1 284 ? -44.084 -6.637 10.720 1.00 39.19 284 PRO A N 1
ATOM 2327 C CA . PRO A 1 284 ? -44.283 -5.691 11.814 1.00 39.19 284 PRO A CA 1
ATOM 2328 C C . PRO A 1 284 ? -45.650 -5.919 12.511 1.00 39.19 284 PRO A C 1
ATOM 2330 O O . PRO A 1 284 ? -46.516 -6.631 12.004 1.00 39.19 284 PRO A O 1
ATOM 2333 N N . SER A 1 285 ? -45.872 -5.233 13.636 1.00 33.38 285 SER A N 1
ATOM 2334 C CA . SER A 1 285 ? -47.187 -4.708 14.047 1.00 33.38 285 SER A CA 1
ATOM 2335 C C . SER A 1 285 ? -46.985 -3.452 14.879 1.00 33.38 285 SER A C 1
ATOM 2337 O O . SER A 1 285 ? -46.190 -3.559 15.845 1.00 33.38 285 SER A O 1
#

Organism: NCBI:txid2493646

InterPro domains:
  IPR011335 Restriction endonuclease type II-like [SSF52980] (51-246)

Radius of gyration: 60.12 Å; chains: 1; bounding box: 96×50×185 Å

Sequence (285 aa):
MSDKELREYVASIAVVVKETALLLQESEKDRKKERKKNEAERKKNEAERKKNEAERKKRNEAERKKNEAERKKRNEEFEERFRKEEEERKKRDEALSEKIEALSEALSEKIESLWVQIRKTESMMNRFGFNVGSGVEEYFYNTLKSRMSVANIQFEYCERNLKGRNESGEDDEFDIVMKNGTKGVLVECKHRVRKEDVSKMQERKINNFRQSFPGDAKLEMYIALAGISFEPKAEEEAKRAGMILLKQVGERARAKFNVTEEIVKKNAPFPMVAINPVEIIGEPS

Secondary structure (DSSP, 8-state):
--HHHHHHHHHHHHHHHHHHHHHHHHHHHHHHHHHHHHHHHHHHHHHHHHHHHHHHHHHHHHHHHHHHHHHHHHHHHHHHHHHHHHHHHHHHHHHHHHHHHHHHHHHHHHHHHHHHHHHHHHHHHHHTT--HHHHHHHHHHHHHHHH-EETTEE-SEEEEEEEEE-TTS-EEEEEEEEE-SSEEEEEEEEEEE-HHHHHHIIIIIHHHHHHH-GGGTTSEEEEEEEEEEE-HHHHHHHHHTT-EEEEEETTEEEEE----GGGGGTS------------------

Foldseek 3Di:
DDPVVVVVVVVVVVVVVVVVVVVVVVVVVVVVVVVVVVVVVVVVVVVVVVVVVVVVVVVVVVVVVVVVVVVVVVVVVVVVVVVVVVVVVVVVVVVVVVVVVVVVVVVVVVVVVVVVVVVVVQVVCVVVVNPVQVVQLVLVQVQCVVVCDDPNDHFDDKDAQDWFQAPVRDIDTFGIWTHDPAAIEGEDTDQEFDQVNLVCQVPPDVNRVCRRCVVCVRHQYAYEYEYQYYDPVNVVSCQVVQHWYFYDDPSHTDIDHHDDPVVVPDDDPGDDDDDDDDPDPDDDD

pLDDT: mean 78.88, std 18.85, range [26.5, 96.25]